Protein AF-A0A413ZXW8-F1 (afdb_monomer_lite)

Secondary structure (DSSP, 8-state):
-EESSGGGGGGGGGS-HHHHHHHHHS-HHHHHHHHHHHSEEEEEEEEEETTEEEEEEEEEEEPTTSS-EEEEEEETTS-EEEEEETTEEEEEE---------GGGS-HHHHHHHHHHH--HHHHHHHHHHHHHHHHHHHHT---TT--HHHHHHHHHHHHHHHHHH--GGG---HHHHHHHHHHHHHHHHHHHHHHTTS--S---SSHHHHHHTTS------------HHHHHHHHHTS-HHHHHHHHHHHTT--HHHHHHHTT--HHHHHHHHHHHHHHHHHHHTT-

Sequence (288 aa):
MKYKNSDDNRYRVQFMRATEELMDQLTVKEFISYLEENAEFEDYTVEYIDKKCVKCRAYDLTEENSKLHKEFLVTEDGRVFYWRSLISRIELVDDEPIPKKPLKDRTNEDLVIEYQTTHNEDLFRALLEKNTGLLHIIVMDYRIPKYEIEDLLSESYIALIKAVDNFDPTRGVTFTTALKVFVRQHLNRLYNEVTCQKRYNGTDPASYEELVEINKDDVRGLDCDRFTQIEVDEYLEGLEAKDRYVVTLLLRGYNLSDCAKALNITNATMTWRIKRIRKNYTAYSMAV

Organism: NCBI:txid39491

Structure (mmCIF, N/CA/C/O backbone):
data_AF-A0A413ZXW8-F1
#
_entry.id   AF-A0A413ZXW8-F1
#
loop_
_atom_site.group_PDB
_atom_site.id
_atom_site.type_symbol
_atom_site.label_atom_id
_atom_site.label_alt_id
_atom_site.label_comp_id
_atom_site.label_asym_id
_atom_site.label_entity_id
_atom_site.label_seq_id
_atom_site.pdbx_PDB_ins_code
_atom_site.Cartn_x
_atom_site.Cartn_y
_atom_site.Cartn_z
_atom_site.occupancy
_atom_site.B_iso_or_equiv
_atom_site.auth_seq_id
_atom_site.auth_comp_id
_atom_site.auth_asym_id
_atom_site.auth_atom_id
_atom_site.pdbx_PDB_model_num
ATOM 1 N N . MET A 1 1 ? -9.741 2.109 19.991 1.00 90.25 1 MET A N 1
ATOM 2 C CA . MET A 1 1 ? -10.517 1.106 20.770 1.00 90.25 1 MET A CA 1
ATOM 3 C C . MET A 1 1 ? -11.819 0.749 20.064 1.00 90.25 1 MET A C 1
ATOM 5 O O . MET A 1 1 ? -12.387 1.566 19.343 1.00 90.25 1 MET A O 1
ATOM 9 N N . LYS A 1 2 ? -12.374 -0.424 20.378 1.00 89.75 2 LYS A N 1
ATOM 10 C CA . LYS A 1 2 ? -13.695 -0.869 19.913 1.00 89.75 2 LYS A CA 1
ATOM 11 C C . LYS A 1 2 ? -14.557 -1.404 21.053 1.00 89.75 2 LYS A C 1
ATOM 13 O O . LYS A 1 2 ? -14.057 -1.729 22.130 1.00 89.75 2 LYS A O 1
ATOM 18 N N . TYR A 1 3 ? -15.854 -1.559 20.796 1.00 92.88 3 TYR A N 1
ATOM 19 C CA . TYR A 1 3 ? -16.698 -2.365 21.673 1.00 92.88 3 TYR A CA 1
ATOM 20 C C . TYR A 1 3 ? -16.313 -3.839 21.556 1.00 92.88 3 TYR A C 1
ATOM 22 O O . TYR A 1 3 ? -16.076 -4.355 20.462 1.00 92.88 3 TYR A O 1
ATOM 30 N N . LYS A 1 4 ? -16.279 -4.533 22.693 1.00 91.25 4 LYS A N 1
ATOM 31 C CA . LYS A 1 4 ? -15.954 -5.963 22.754 1.00 91.25 4 LYS A CA 1
ATOM 32 C C . LYS A 1 4 ? -16.934 -6.831 21.963 1.00 91.25 4 LYS A C 1
ATOM 34 O O . LYS A 1 4 ? -16.527 -7.832 21.382 1.00 91.25 4 LYS A O 1
ATOM 39 N N . ASN A 1 5 ? -18.213 -6.456 21.948 1.00 90.31 5 ASN A N 1
ATOM 40 C CA . ASN A 1 5 ? -19.237 -7.093 21.129 1.00 90.31 5 ASN A CA 1
ATOM 41 C C . ASN A 1 5 ? -19.544 -6.213 19.909 1.00 90.31 5 ASN A C 1
ATOM 43 O O . ASN A 1 5 ? -19.909 -5.049 20.055 1.00 90.31 5 ASN A O 1
ATOM 47 N N . SER A 1 6 ? -19.433 -6.778 18.706 1.00 85.50 6 SER A N 1
ATOM 48 C CA . SER A 1 6 ? -19.663 -6.053 17.453 1.00 85.50 6 SER A CA 1
ATOM 49 C C . SER A 1 6 ? -21.086 -5.510 17.314 1.00 85.50 6 SER A C 1
ATOM 51 O O . SER A 1 6 ? -21.275 -4.467 16.689 1.00 85.50 6 SER A O 1
ATOM 53 N N . ASP A 1 7 ? -22.083 -6.173 17.910 1.00 87.69 7 ASP A N 1
ATOM 54 C CA . ASP A 1 7 ? -23.485 -5.733 17.850 1.00 87.69 7 ASP A CA 1
ATOM 55 C C . ASP A 1 7 ? -23.713 -4.397 18.573 1.00 87.69 7 ASP A C 1
ATOM 57 O O . ASP A 1 7 ? -24.650 -3.656 18.253 1.00 87.69 7 ASP A O 1
ATOM 61 N N . ASP A 1 8 ? -22.835 -4.052 19.517 1.00 91.56 8 ASP A N 1
ATOM 62 C CA . ASP A 1 8 ? -22.910 -2.804 20.269 1.00 91.56 8 ASP A CA 1
ATOM 63 C C . ASP A 1 8 ? -22.437 -1.590 19.453 1.00 91.56 8 ASP A C 1
ATOM 65 O O . ASP A 1 8 ? -22.725 -0.455 19.831 1.00 91.56 8 ASP A O 1
ATOM 69 N N . ASN A 1 9 ? -21.824 -1.787 18.275 1.00 87.94 9 ASN A N 1
ATOM 70 C CA . ASN A 1 9 ? -21.394 -0.693 17.386 1.00 87.94 9 ASN A CA 1
ATOM 71 C C . ASN A 1 9 ? -22.543 0.238 16.979 1.00 87.94 9 ASN A C 1
ATOM 73 O O . ASN A 1 9 ? -22.321 1.416 16.706 1.00 87.94 9 ASN A O 1
ATOM 77 N N . ARG A 1 10 ? -23.791 -0.243 17.021 1.00 88.81 10 ARG A N 1
ATOM 78 C CA . ARG A 1 10 ? -24.988 0.584 16.805 1.00 88.81 10 ARG A CA 1
ATOM 79 C C . ARG A 1 10 ? -25.146 1.730 17.808 1.00 88.81 10 ARG A C 1
ATOM 81 O O . ARG A 1 10 ? -25.907 2.650 17.538 1.00 88.81 10 ARG A O 1
ATOM 88 N N . TYR A 1 11 ? -24.493 1.659 18.967 1.00 90.50 11 TYR A N 1
ATOM 89 C CA . TYR A 1 11 ? -24.544 2.697 19.996 1.00 90.50 11 TYR A CA 1
ATOM 90 C C . TYR A 1 11 ? -23.485 3.779 19.805 1.00 90.50 11 TYR A C 1
ATOM 92 O O . TYR A 1 11 ? -23.559 4.806 20.471 1.00 90.50 11 TYR A O 1
ATOM 100 N N . ARG A 1 12 ? -22.551 3.594 18.866 1.00 88.56 12 ARG A N 1
ATOM 101 C CA . ARG A 1 12 ? -21.489 4.565 18.600 1.00 88.56 12 ARG A CA 1
ATOM 102 C C . ARG A 1 12 ? -22.048 5.920 18.156 1.00 88.56 12 ARG A C 1
ATOM 104 O O . ARG A 1 12 ? -21.664 6.939 18.702 1.00 88.56 12 ARG A O 1
ATOM 111 N N . VAL A 1 13 ? -23.126 5.899 17.367 1.00 86.31 13 VAL A N 1
ATOM 112 C CA . VAL A 1 13 ? -23.889 7.090 16.935 1.00 86.31 13 VAL A CA 1
ATOM 113 C C . VAL A 1 13 ? -24.471 7.941 18.075 1.00 86.31 13 VAL A C 1
ATOM 115 O O . VAL A 1 13 ? -25.037 9.000 17.817 1.00 86.31 13 VAL A O 1
ATOM 118 N N . GLN A 1 14 ? -24.433 7.460 19.322 1.00 89.06 14 GLN A N 1
ATOM 119 C CA . GLN A 1 14 ? -24.864 8.233 20.486 1.00 89.06 14 GLN A CA 1
ATOM 120 C C . GLN A 1 14 ? -23.782 9.191 20.986 1.00 89.06 14 GLN A C 1
ATOM 122 O O . GLN A 1 14 ? -24.100 10.029 21.829 1.00 89.06 14 GLN A O 1
ATOM 127 N N . PHE A 1 15 ? -22.543 9.051 20.520 1.00 92.06 15 PHE A N 1
ATOM 128 C CA . PHE A 1 15 ? -21.425 9.914 20.865 1.00 92.06 15 PHE A CA 1
ATOM 129 C C . PHE A 1 15 ? -21.308 11.076 19.881 1.00 92.06 15 PHE A C 1
ATOM 131 O O . PHE A 1 15 ? -21.634 10.961 18.698 1.00 92.06 15 PHE A O 1
ATOM 138 N N . MET A 1 16 ? -20.823 12.208 20.376 1.00 92.50 16 MET A N 1
ATOM 139 C CA . MET A 1 16 ? -20.353 13.284 19.521 1.00 92.50 16 MET A CA 1
ATOM 140 C C . MET A 1 16 ? -19.073 12.852 18.808 1.00 92.50 16 MET A C 1
ATOM 142 O O . MET A 1 16 ? -18.253 12.106 19.342 1.00 92.50 16 MET A O 1
ATOM 146 N N . ARG A 1 17 ? -18.871 13.396 17.605 1.00 88.38 17 ARG A N 1
ATOM 147 C CA . ARG A 1 17 ? -17.735 13.059 16.740 1.00 88.38 17 ARG A CA 1
ATOM 148 C C . ARG A 1 17 ? -16.374 13.195 17.436 1.00 88.38 17 ARG A C 1
ATOM 150 O O . ARG A 1 17 ? -15.518 12.346 17.240 1.00 88.38 17 ARG A O 1
ATOM 157 N N . ALA A 1 18 ? -16.187 14.221 18.269 1.00 88.50 18 ALA A N 1
ATOM 158 C CA . ALA A 1 18 ? -14.944 14.414 19.022 1.00 88.50 18 ALA A CA 1
ATOM 159 C C . ALA A 1 18 ? -14.646 13.227 19.958 1.00 88.50 18 ALA A C 1
ATOM 161 O O . ALA A 1 18 ? -13.520 12.740 20.023 1.00 88.50 18 ALA A O 1
ATOM 162 N N . THR A 1 19 ? -15.667 12.706 20.641 1.00 91.62 19 THR A N 1
ATOM 163 C CA . THR A 1 19 ? -15.528 11.547 21.528 1.00 91.62 19 THR A CA 1
ATOM 164 C C . THR A 1 19 ? -15.342 10.254 20.738 1.00 91.62 19 THR A C 1
ATOM 166 O O . THR A 1 19 ? -14.539 9.413 21.140 1.00 91.62 19 THR A O 1
ATOM 169 N N . GLU A 1 20 ? -16.008 10.101 19.588 1.00 90.00 20 GLU A N 1
ATOM 170 C CA . GLU A 1 20 ? -15.738 8.980 18.676 1.00 90.00 20 GLU A CA 1
ATOM 171 C C . GLU A 1 20 ? -14.274 8.971 18.209 1.00 90.00 20 GLU A C 1
ATOM 173 O O . GLU A 1 20 ? -13.643 7.915 18.221 1.00 90.00 20 GLU A O 1
ATOM 178 N N . GLU A 1 21 ? -13.722 10.140 17.867 1.00 87.06 21 GLU A N 1
ATOM 179 C CA . GLU A 1 21 ? -12.327 10.301 17.442 1.00 87.06 21 GLU A CA 1
ATOM 180 C C . GLU A 1 21 ? -11.341 9.944 18.567 1.00 87.06 21 GLU A C 1
ATOM 182 O O . GLU A 1 21 ? -10.372 9.226 18.315 1.00 87.06 21 GLU A O 1
ATOM 187 N N . LEU A 1 22 ? -11.613 10.342 19.818 1.00 90.00 22 LEU A N 1
ATOM 188 C CA . LEU A 1 22 ? -10.826 9.902 20.983 1.00 90.00 22 LEU A CA 1
ATOM 189 C C . LEU A 1 22 ? -10.858 8.381 21.141 1.00 90.00 22 LEU A C 1
ATOM 191 O O . LEU A 1 22 ? -9.826 7.752 21.381 1.00 90.00 22 LEU A O 1
ATOM 195 N N . MET A 1 23 ? -12.038 7.780 20.984 1.00 89.31 23 MET A N 1
ATOM 196 C CA . MET A 1 23 ? -12.193 6.334 21.088 1.00 89.31 23 MET A CA 1
ATOM 197 C C . MET A 1 23 ? -11.459 5.586 19.971 1.00 89.31 23 MET A C 1
ATOM 199 O O . MET A 1 23 ? -11.007 4.467 20.208 1.00 89.31 23 MET A O 1
ATOM 203 N N . ASP A 1 24 ? -11.330 6.169 18.779 1.00 86.38 24 ASP A N 1
ATOM 204 C CA . ASP A 1 24 ? -10.587 5.586 17.656 1.00 86.38 24 ASP A CA 1
ATOM 205 C C . ASP A 1 24 ? -9.070 5.731 17.803 1.00 86.38 24 ASP A C 1
ATOM 207 O O . ASP A 1 24 ? -8.336 4.795 17.481 1.00 86.38 24 ASP A O 1
ATOM 211 N N . GLN A 1 25 ? -8.598 6.873 18.304 1.00 84.12 25 GLN A N 1
ATOM 212 C CA . GLN A 1 25 ? -7.170 7.196 18.372 1.00 84.12 25 GLN A CA 1
ATOM 213 C C . GLN A 1 25 ? -6.461 6.596 19.586 1.00 84.12 25 GLN A C 1
ATOM 215 O O . GLN A 1 25 ? -5.295 6.221 19.480 1.00 84.12 25 GLN A O 1
ATOM 220 N N . LEU A 1 26 ? -7.142 6.520 20.731 1.00 88.69 26 LEU A N 1
ATOM 221 C CA . LEU A 1 26 ? -6.529 6.108 21.989 1.00 88.69 26 LEU A CA 1
ATOM 222 C C . LEU A 1 26 ? -6.645 4.597 22.209 1.00 88.69 26 LEU A C 1
ATOM 224 O O . LEU A 1 26 ? -7.604 3.946 21.777 1.00 88.69 26 LEU A O 1
ATOM 228 N N . THR A 1 27 ? -5.668 4.047 22.924 1.00 91.38 27 THR A N 1
ATOM 229 C CA . THR A 1 27 ? -5.776 2.746 23.598 1.00 91.38 27 THR A CA 1
ATOM 230 C C . THR A 1 27 ? -6.643 2.856 24.855 1.00 91.38 27 THR A C 1
ATOM 232 O O . THR A 1 27 ? -6.859 3.949 25.379 1.00 91.38 27 THR A O 1
ATOM 235 N N . VAL A 1 28 ? -7.103 1.728 25.401 1.00 94.12 28 VAL A N 1
ATOM 236 C CA . VAL A 1 28 ? -7.853 1.668 26.671 1.00 94.12 28 VAL A CA 1
ATOM 237 C C . VAL A 1 28 ? -7.075 2.350 27.786 1.00 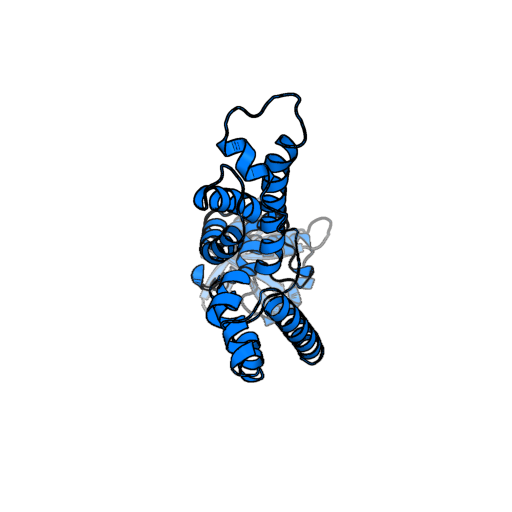94.12 28 VAL A C 1
ATOM 239 O O . VAL A 1 28 ? -7.639 3.130 28.549 1.00 94.12 28 VAL A O 1
ATOM 242 N N . LYS A 1 29 ? -5.765 2.111 27.855 1.00 93.19 29 LYS A N 1
ATOM 243 C CA . LYS A 1 29 ? -4.908 2.711 28.878 1.00 93.19 29 LYS A CA 1
ATOM 244 C C . LYS A 1 29 ? -4.822 4.232 28.740 1.00 93.19 29 LYS A C 1
ATOM 246 O O . LYS A 1 29 ? -4.945 4.933 29.738 1.00 93.19 29 LYS A O 1
ATOM 251 N N . GLU A 1 30 ? -4.610 4.733 27.527 1.00 92.56 30 GLU A N 1
ATOM 252 C CA . GLU A 1 30 ? -4.546 6.178 27.271 1.00 92.56 30 GLU A CA 1
ATOM 253 C C . GLU A 1 30 ? -5.901 6.846 27.504 1.00 92.56 30 GLU A C 1
ATOM 255 O O . GLU A 1 30 ? -5.959 7.943 28.049 1.00 92.56 30 GLU A O 1
ATOM 260 N N . PHE A 1 31 ? -6.996 6.165 27.165 1.00 96.31 31 PHE A N 1
ATOM 261 C CA . PHE A 1 31 ? -8.341 6.663 27.419 1.00 96.31 31 PHE A CA 1
ATOM 262 C C . PHE A 1 31 ? -8.665 6.738 28.914 1.00 96.31 31 PHE A C 1
ATOM 264 O O . PHE A 1 31 ? -9.298 7.697 29.343 1.00 96.31 31 PHE A O 1
ATOM 271 N N . ILE A 1 32 ? -8.185 5.793 29.733 1.00 96.88 32 ILE A N 1
ATOM 272 C CA . ILE A 1 32 ? -8.280 5.901 31.199 1.00 96.88 32 ILE A CA 1
ATOM 273 C C . ILE A 1 32 ? -7.570 7.166 31.687 1.00 96.88 32 ILE A C 1
ATOM 275 O O . ILE A 1 32 ? -8.159 7.926 32.451 1.00 96.88 32 ILE A O 1
ATOM 279 N N . SER A 1 33 ? -6.339 7.418 31.229 1.00 96.44 33 SER A N 1
ATOM 280 C CA . SER A 1 33 ? -5.608 8.640 31.594 1.00 96.44 33 SER A CA 1
ATOM 281 C C . SER A 1 33 ? -6.335 9.903 31.128 1.00 96.44 33 SER A C 1
ATOM 283 O O . SER A 1 33 ? -6.425 10.868 31.879 1.00 96.44 33 SER A O 1
ATOM 285 N N . TYR A 1 34 ? -6.928 9.877 29.932 1.00 96.38 34 TYR A N 1
ATOM 286 C CA . TYR A 1 34 ? -7.748 10.977 29.436 1.00 96.38 34 TYR A CA 1
ATOM 287 C C . TYR A 1 34 ? -8.958 11.250 30.341 1.00 96.38 34 TYR A C 1
ATOM 289 O O . TYR A 1 34 ? -9.206 12.407 30.676 1.00 96.38 34 TYR A O 1
ATOM 297 N N . LEU A 1 35 ? -9.689 10.212 30.766 1.00 96.75 35 LEU A N 1
ATOM 298 C CA . LEU A 1 35 ? -10.822 10.350 31.690 1.00 96.75 35 LEU A CA 1
ATOM 299 C C . LEU A 1 35 ? -10.380 10.909 33.049 1.00 96.75 35 LEU A C 1
ATOM 301 O O . LEU A 1 35 ? -11.042 11.788 33.585 1.00 96.75 35 LEU A O 1
ATOM 305 N N . GLU A 1 36 ? -9.250 10.448 33.587 1.00 95.44 36 GLU A N 1
ATOM 306 C CA . GLU A 1 36 ? -8.708 10.941 34.861 1.00 95.44 36 GLU A CA 1
ATOM 307 C C . GLU A 1 36 ? -8.354 12.438 34.828 1.00 95.44 36 GLU A C 1
ATOM 309 O O . GLU A 1 36 ? -8.437 13.105 35.859 1.00 95.44 36 GLU A O 1
ATOM 314 N N . GLU A 1 37 ? -7.977 12.965 33.662 1.00 95.94 37 GLU A N 1
ATOM 315 C CA . GLU A 1 37 ? -7.611 14.373 33.477 1.00 95.94 37 GLU A CA 1
ATOM 316 C C . GLU A 1 37 ? -8.784 15.267 33.044 1.00 95.94 37 GLU A C 1
ATOM 318 O O . GLU A 1 37 ? -8.800 16.451 33.384 1.00 95.94 37 GLU A O 1
ATOM 323 N N . ASN A 1 38 ? -9.745 14.730 32.281 1.00 94.94 38 ASN A N 1
ATOM 324 C CA . ASN A 1 38 ? -10.737 15.531 31.549 1.00 94.94 38 ASN A CA 1
ATOM 325 C C . ASN A 1 38 ? -12.201 15.230 31.910 1.00 94.94 38 ASN A C 1
ATOM 327 O O . ASN A 1 38 ? -13.076 16.003 31.519 1.00 94.94 38 ASN A O 1
ATOM 331 N N . ALA A 1 39 ? -12.492 14.138 32.622 1.00 95.75 39 ALA A N 1
ATOM 332 C CA . ALA A 1 39 ? -13.846 13.789 33.055 1.00 95.75 39 ALA A CA 1
ATOM 333 C C . ALA A 1 39 ? -14.052 14.085 34.550 1.00 95.75 39 ALA A C 1
ATOM 335 O O . ALA A 1 39 ? -13.109 14.077 35.345 1.00 95.75 39 ALA A O 1
ATOM 336 N N . GLU A 1 40 ? -15.299 14.335 34.946 1.00 96.31 40 GLU A N 1
ATOM 337 C CA . GLU A 1 40 ? -15.652 14.517 36.352 1.00 96.31 40 GLU A CA 1
ATOM 338 C C . GLU A 1 40 ? -15.673 13.154 37.052 1.00 96.31 40 GLU A C 1
ATOM 340 O O . GLU A 1 40 ? -16.329 12.220 36.600 1.00 96.31 40 GLU A O 1
ATOM 345 N N . PHE A 1 41 ? -14.930 13.014 38.149 1.00 96.38 41 PHE A N 1
ATOM 346 C CA . PHE A 1 41 ? -15.002 11.818 38.984 1.00 96.38 41 PHE A CA 1
ATOM 347 C C . PHE A 1 41 ? -16.264 11.874 39.851 1.00 96.38 41 PHE A C 1
ATOM 349 O O . PHE A 1 41 ? -16.393 12.785 40.670 1.00 96.38 41 PHE A O 1
ATOM 356 N N . GLU A 1 42 ? -17.154 10.892 39.710 1.00 93.31 42 GLU A N 1
ATOM 357 C CA . GLU A 1 42 ? -18.407 10.851 40.469 1.00 93.31 42 GLU A CA 1
ATOM 358 C C . GLU A 1 42 ? -18.249 10.097 41.797 1.00 93.31 42 GLU A C 1
ATOM 360 O O . GLU A 1 42 ? -18.315 10.699 42.870 1.00 93.31 42 GLU A O 1
ATOM 365 N N . ASP A 1 43 ? -18.038 8.776 41.749 1.00 92.38 43 ASP A N 1
ATOM 366 C CA . ASP A 1 43 ? -17.917 7.939 42.949 1.00 92.38 43 ASP A CA 1
ATOM 367 C C . ASP A 1 43 ? -17.208 6.597 42.666 1.00 92.38 43 ASP A C 1
ATOM 369 O O . ASP A 1 43 ? -16.924 6.210 41.525 1.00 92.38 43 ASP A O 1
ATOM 373 N N . TYR A 1 44 ? -16.933 5.853 43.735 1.00 94.44 44 TYR A N 1
ATOM 374 C CA . TYR A 1 44 ? -16.558 4.447 43.694 1.00 94.44 44 TYR A CA 1
ATOM 375 C C . TYR A 1 44 ? -17.808 3.562 43.741 1.00 94.44 44 TYR A C 1
ATOM 377 O O . TYR A 1 44 ? -18.550 3.559 44.722 1.00 94.44 44 TYR A O 1
ATOM 385 N N . THR A 1 45 ? -17.991 2.720 42.726 1.00 92.19 45 THR A N 1
ATOM 386 C CA . THR A 1 45 ? -19.075 1.729 42.669 1.00 92.19 45 THR A CA 1
ATOM 387 C C . THR A 1 45 ? -18.534 0.297 42.706 1.00 92.19 45 THR A C 1
ATOM 389 O O . THR A 1 45 ? -17.350 0.039 42.465 1.00 92.19 45 THR A O 1
ATOM 392 N N . VAL A 1 46 ? -19.395 -0.665 43.038 1.00 92.31 46 VAL A N 1
ATOM 393 C CA . VAL A 1 46 ? -19.083 -2.097 42.988 1.00 92.31 46 VAL A CA 1
ATOM 394 C C . VAL A 1 46 ? -20.008 -2.764 41.990 1.00 92.31 46 VAL A C 1
ATOM 396 O O . VAL A 1 46 ? -21.210 -2.867 42.212 1.00 92.31 46 VAL A O 1
ATOM 399 N N . GLU A 1 47 ? -19.420 -3.295 40.926 1.00 91.12 47 GLU A N 1
ATOM 400 C CA . GLU A 1 47 ? -20.154 -3.908 39.832 1.00 91.12 47 GLU A CA 1
ATOM 401 C C . GLU A 1 47 ? -19.917 -5.404 39.729 1.00 91.12 47 GLU A C 1
ATOM 403 O O . GLU A 1 47 ? -18.829 -5.916 39.986 1.00 91.12 47 GLU A O 1
ATOM 408 N N . TYR A 1 48 ? -20.951 -6.126 39.301 1.00 90.88 48 TYR A N 1
ATOM 409 C CA . TYR A 1 48 ? -20.835 -7.548 39.011 1.00 90.88 48 TYR A CA 1
ATOM 410 C C . TYR A 1 48 ? -20.370 -7.752 37.561 1.00 90.88 48 TYR A C 1
ATOM 412 O O . TYR A 1 48 ? -21.142 -7.556 36.617 1.00 90.88 48 TYR A O 1
ATOM 420 N N . ILE A 1 49 ? -19.099 -8.110 37.374 1.00 89.75 49 ILE A N 1
ATOM 421 C CA . ILE A 1 49 ? -18.433 -8.289 36.074 1.00 89.75 49 ILE A CA 1
ATOM 422 C C . ILE A 1 49 ? -17.790 -9.679 36.058 1.00 89.75 49 ILE A C 1
ATOM 424 O O . ILE A 1 49 ? -17.147 -10.084 37.023 1.00 89.75 49 ILE A O 1
ATOM 428 N N . ASP A 1 50 ? -18.008 -10.452 34.990 1.00 89.69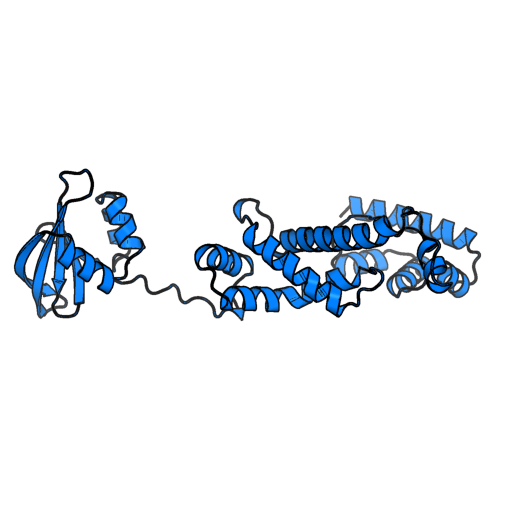 50 ASP A N 1
ATOM 429 C CA . ASP A 1 50 ? -17.464 -11.813 34.829 1.00 89.69 50 ASP A CA 1
ATOM 430 C C . ASP A 1 50 ? -17.694 -12.731 36.047 1.00 89.69 50 ASP A C 1
ATOM 432 O O . ASP A 1 50 ? -16.838 -13.522 36.448 1.00 89.69 50 ASP A O 1
ATOM 436 N N . LYS A 1 51 ? -18.895 -12.629 36.633 1.00 89.75 51 LYS A N 1
ATOM 437 C CA . LYS A 1 51 ? -19.336 -13.368 37.830 1.00 89.75 51 LYS A CA 1
ATOM 438 C C . LYS A 1 51 ? -18.576 -13.022 39.121 1.00 89.75 51 LYS A C 1
ATOM 440 O O . LYS A 1 51 ? -18.587 -13.808 40.072 1.00 89.75 51 LYS A O 1
ATOM 445 N N . LYS A 1 52 ? -17.934 -11.856 39.182 1.00 92.00 52 LYS A N 1
ATOM 446 C CA . LYS A 1 52 ? -17.212 -11.350 40.356 1.00 92.00 52 LYS A CA 1
ATOM 447 C C . LYS A 1 52 ? -17.638 -9.922 40.678 1.00 92.00 52 LYS A C 1
ATOM 449 O O . LYS A 1 52 ? -17.986 -9.162 39.782 1.00 92.00 52 LYS A O 1
ATOM 454 N N . CYS A 1 53 ? -17.586 -9.558 41.956 1.00 93.31 53 CYS A N 1
ATOM 455 C CA . CYS A 1 53 ? -17.722 -8.164 42.371 1.00 93.31 53 CYS A CA 1
ATOM 456 C C . CYS A 1 53 ? -16.395 -7.442 42.119 1.00 93.31 53 CYS A C 1
ATOM 458 O O . CYS A 1 53 ? -15.366 -7.849 42.659 1.00 93.31 53 CYS A O 1
ATOM 460 N N . VAL A 1 54 ? -16.427 -6.391 41.307 1.00 94.25 54 VAL A N 1
ATOM 461 C CA . VAL A 1 54 ? -15.273 -5.594 40.891 1.00 94.25 54 VAL A CA 1
ATOM 462 C C . VAL A 1 54 ? -15.517 -4.147 41.299 1.00 94.25 54 VAL A C 1
ATOM 464 O O . VAL A 1 54 ? -16.581 -3.589 41.031 1.00 94.25 54 VAL A O 1
ATOM 467 N N . LYS A 1 55 ? -14.537 -3.538 41.965 1.00 95.00 55 LYS A N 1
ATOM 468 C CA . LYS A 1 55 ? -14.578 -2.111 42.287 1.00 95.00 55 LYS A CA 1
ATOM 469 C C . LYS A 1 55 ? -14.280 -1.299 41.036 1.00 95.00 55 LYS A C 1
ATOM 471 O O . LYS A 1 55 ? -13.341 -1.611 40.301 1.00 95.00 55 LYS A O 1
ATOM 476 N N . CYS A 1 56 ? -15.083 -0.270 40.816 1.00 95.62 56 CYS A N 1
ATOM 477 C CA . CYS A 1 56 ? -14.979 0.612 39.669 1.00 95.62 56 CYS A CA 1
ATOM 478 C C . CYS A 1 56 ? -14.974 2.068 40.129 1.00 95.62 56 CYS A C 1
ATOM 480 O O . CYS A 1 56 ? -15.611 2.422 41.120 1.00 95.62 56 CYS A O 1
ATOM 482 N N . ARG A 1 57 ? -14.274 2.905 39.375 1.00 97.06 57 ARG A N 1
ATOM 483 C CA . ARG A 1 57 ? -14.347 4.364 39.448 1.00 97.06 57 ARG A CA 1
ATOM 484 C C . ARG A 1 57 ? -15.298 4.837 38.355 1.00 97.06 57 ARG A C 1
ATOM 486 O O . ARG A 1 57 ? -15.098 4.439 37.205 1.00 97.06 57 ARG A O 1
ATOM 493 N N . ALA A 1 58 ? -16.318 5.608 38.714 1.00 96.81 58 ALA A N 1
ATOM 494 C CA . ALA A 1 58 ? -17.251 6.201 37.764 1.00 96.81 58 ALA A CA 1
ATOM 495 C C . ALA A 1 58 ? -16.776 7.604 37.365 1.00 96.81 58 ALA A C 1
ATOM 497 O O . ALA A 1 58 ? -16.413 8.411 38.223 1.00 96.81 58 ALA A O 1
ATOM 498 N N . TYR A 1 59 ? -16.758 7.861 36.061 1.00 97.44 59 TYR A N 1
ATOM 499 C CA . TYR A 1 59 ? -16.378 9.134 35.463 1.00 97.44 59 TYR A CA 1
ATOM 500 C C . TYR A 1 59 ? -17.498 9.621 34.553 1.00 97.44 59 TYR A C 1
ATOM 502 O O . TYR A 1 59 ? -17.934 8.866 33.682 1.00 97.44 59 TYR A O 1
ATOM 510 N N . ASP A 1 60 ? -17.905 10.877 34.698 1.00 96.31 60 ASP A N 1
ATOM 511 C CA . ASP A 1 60 ? -18.813 11.543 33.772 1.00 96.31 60 ASP A CA 1
ATOM 512 C C . ASP A 1 60 ? -18.039 12.447 32.805 1.00 96.31 60 ASP A C 1
ATOM 514 O O . ASP A 1 60 ? -17.420 13.447 33.183 1.00 96.31 60 ASP A O 1
ATOM 518 N N . LEU A 1 61 ? -18.057 12.077 31.526 1.00 96.38 61 LEU A N 1
ATOM 519 C CA . LEU A 1 61 ? -17.438 12.839 30.453 1.00 96.38 61 LEU A CA 1
ATOM 520 C C . LEU A 1 61 ? -18.481 13.730 29.771 1.00 96.38 61 LEU A C 1
ATOM 522 O O . LEU A 1 61 ? -19.376 13.245 29.074 1.00 96.38 61 LEU A O 1
ATOM 526 N N . THR A 1 62 ? -18.313 15.045 29.899 1.00 95.38 62 THR A N 1
ATOM 527 C CA . THR A 1 62 ? -19.091 16.018 29.119 1.00 95.38 62 THR A CA 1
ATOM 528 C C . THR A 1 62 ? -18.570 16.070 27.683 1.00 95.38 62 THR A C 1
ATOM 530 O O . THR A 1 62 ? -17.379 16.278 27.453 1.00 95.38 62 THR A O 1
ATOM 533 N N . GLU A 1 63 ? -19.451 15.907 26.698 1.00 91.75 63 GLU A N 1
ATOM 534 C CA . GLU A 1 63 ? -19.057 15.950 25.288 1.00 91.75 63 GLU A CA 1
ATOM 535 C C . GLU A 1 63 ? -18.814 17.385 24.799 1.00 91.75 63 GLU A C 1
ATOM 537 O O . GLU A 1 63 ? -19.557 18.316 25.126 1.00 91.75 63 GLU A O 1
ATOM 542 N N . GLU A 1 64 ? -17.780 17.562 23.973 1.00 87.81 64 GLU A N 1
ATOM 543 C CA . GLU A 1 64 ? -17.357 18.878 23.496 1.00 87.81 64 GLU A CA 1
ATOM 544 C C . GLU A 1 64 ? -18.501 19.618 22.784 1.00 87.81 64 GLU A C 1
ATOM 546 O O . GLU A 1 64 ? -19.203 19.063 21.935 1.00 87.81 64 GLU A O 1
ATOM 551 N N . ASN A 1 65 ? -18.684 20.899 23.124 1.00 85.44 65 ASN A N 1
ATOM 552 C CA . ASN A 1 65 ? -19.743 21.757 22.581 1.00 85.44 65 ASN A CA 1
ATOM 553 C C . ASN A 1 65 ? -21.171 21.197 22.778 1.00 85.44 65 ASN A C 1
ATOM 555 O O . ASN A 1 65 ? -22.088 21.548 22.031 1.00 85.44 65 ASN A O 1
ATOM 559 N N . SER A 1 66 ? -21.379 20.346 23.789 1.00 86.50 66 SER A N 1
ATOM 560 C CA . SER A 1 66 ? -22.646 19.671 24.063 1.00 86.50 66 SER A CA 1
ATOM 561 C C . SER A 1 66 ? -23.053 19.759 25.536 1.00 86.50 66 SER A C 1
ATOM 563 O O . SER A 1 66 ? -22.265 20.101 26.410 1.00 86.50 66 SER A O 1
ATOM 565 N N . LYS A 1 67 ? -24.322 19.438 25.810 1.00 88.19 67 LYS A N 1
ATOM 566 C CA . LYS A 1 67 ? -24.837 19.148 27.164 1.00 88.19 67 LYS A CA 1
ATOM 567 C C . LYS A 1 67 ? -25.016 17.644 27.383 1.00 88.19 67 LYS A C 1
ATOM 569 O O . LYS A 1 67 ? -25.822 17.230 28.212 1.00 88.19 67 LYS A O 1
ATOM 574 N N . LEU A 1 68 ? -24.397 16.835 26.528 1.00 91.31 68 LEU A N 1
ATOM 575 C CA . LEU A 1 68 ? -24.436 15.387 26.627 1.00 91.31 68 LEU A CA 1
ATOM 576 C C . LEU A 1 68 ? -23.319 14.928 27.553 1.00 91.31 68 LEU A C 1
ATOM 578 O O . LEU A 1 68 ? -22.196 15.417 27.478 1.00 91.31 68 LEU A O 1
ATOM 582 N N . HIS A 1 69 ? -23.681 13.972 28.391 1.00 93.00 69 HIS A N 1
ATOM 583 C CA . HIS A 1 69 ? -22.860 13.389 29.436 1.00 93.00 69 HIS A CA 1
ATOM 584 C C . HIS A 1 69 ? -22.737 11.894 29.154 1.00 93.00 69 HIS A C 1
ATOM 586 O O . HIS A 1 69 ? -23.710 11.257 28.716 1.00 93.00 69 HIS A O 1
ATOM 592 N N . LYS A 1 70 ? -21.533 11.353 29.317 1.00 95.06 70 LYS A N 1
ATOM 593 C CA . LYS A 1 70 ? -21.198 9.958 29.034 1.00 95.06 70 LYS A CA 1
ATOM 594 C C . LYS A 1 70 ? -20.496 9.380 30.242 1.00 95.06 70 LYS A C 1
ATOM 596 O O . LYS A 1 70 ? -19.344 9.694 30.515 1.00 95.06 70 LYS A O 1
ATOM 601 N N . GLU A 1 71 ? -21.194 8.478 30.907 1.00 95.75 71 GLU A N 1
ATOM 602 C CA . GLU A 1 71 ? -20.666 7.806 32.077 1.00 95.75 71 GLU A CA 1
ATOM 603 C C . GLU A 1 71 ? -19.798 6.607 31.664 1.00 95.75 71 GLU A C 1
ATOM 605 O O . GLU A 1 71 ? -20.205 5.736 30.880 1.00 95.75 71 GLU A O 1
ATOM 610 N N . PHE A 1 72 ? -18.586 6.563 32.209 1.00 96.88 72 PHE A N 1
ATOM 611 C CA . PHE A 1 72 ? -17.617 5.495 32.023 1.00 96.88 72 PHE A CA 1
ATOM 612 C C . PHE A 1 72 ? -17.200 4.906 33.365 1.00 96.88 72 PHE A C 1
ATOM 614 O O . PHE A 1 72 ? -16.927 5.617 34.327 1.00 96.88 72 PHE A O 1
ATOM 621 N N . LEU A 1 73 ? -17.081 3.583 33.409 1.00 96.88 73 LEU A N 1
ATOM 622 C CA . LEU A 1 73 ? -16.528 2.864 34.546 1.00 96.88 73 LEU A CA 1
ATOM 623 C C . LEU A 1 73 ? -15.126 2.379 34.229 1.00 96.88 73 LEU A C 1
ATOM 625 O O . LEU A 1 73 ? -14.918 1.709 33.216 1.00 96.88 73 LEU A O 1
ATOM 629 N N . VAL A 1 74 ? -14.200 2.619 35.150 1.00 97.38 74 VAL A N 1
ATOM 630 C CA . VAL A 1 74 ? -12.842 2.076 35.098 1.00 97.38 74 VAL A CA 1
ATOM 631 C C . VAL A 1 74 ? -12.645 1.103 36.250 1.00 97.38 74 VAL A C 1
ATOM 633 O O . VAL A 1 74 ? -12.757 1.482 37.418 1.00 97.38 74 VAL A O 1
ATOM 636 N N . THR A 1 75 ? -12.346 -0.153 35.939 1.00 96.50 75 THR A N 1
ATOM 637 C CA . THR A 1 75 ? -12.087 -1.192 36.943 1.00 96.50 75 THR A CA 1
ATOM 638 C C . THR A 1 75 ? -10.660 -1.110 37.494 1.00 96.50 75 THR A C 1
ATOM 640 O O . THR A 1 75 ? -9.759 -0.565 36.855 1.00 96.50 75 THR A O 1
ATOM 643 N N . GLU A 1 76 ? -10.419 -1.693 38.673 1.00 91.56 76 GLU A N 1
ATOM 644 C CA . GLU A 1 76 ? -9.066 -1.779 39.262 1.00 91.56 76 GLU A CA 1
ATOM 645 C C . GLU A 1 76 ? -8.061 -2.556 38.386 1.00 91.56 76 GLU A C 1
ATOM 647 O O . GLU A 1 76 ? -6.863 -2.292 38.449 1.00 91.56 76 GLU A O 1
ATOM 652 N N . ASP A 1 77 ? -8.531 -3.491 37.551 1.00 91.31 77 ASP A N 1
ATOM 653 C CA . ASP A 1 77 ? -7.709 -4.244 36.592 1.00 91.31 77 ASP A CA 1
ATOM 654 C C . ASP A 1 77 ? -7.515 -3.529 35.239 1.00 91.31 77 ASP A C 1
ATOM 656 O O . ASP A 1 77 ? -6.907 -4.098 34.334 1.00 91.31 77 ASP A O 1
ATOM 660 N N . GLY A 1 78 ? -7.978 -2.279 35.098 1.00 92.69 78 GLY A N 1
ATOM 661 C CA . GLY A 1 78 ? -7.695 -1.430 33.936 1.00 92.69 78 GLY A CA 1
ATOM 662 C C . GLY A 1 78 ? -8.605 -1.655 32.726 1.00 92.69 78 GLY A C 1
ATOM 663 O O . GLY A 1 78 ? -8.203 -1.368 31.600 1.00 92.69 78 GLY A O 1
ATOM 664 N N . ARG A 1 79 ? -9.822 -2.167 32.930 1.00 96.00 79 ARG A N 1
ATOM 665 C CA . ARG A 1 79 ? -10.853 -2.276 31.886 1.00 96.00 79 ARG A CA 1
ATOM 666 C C . ARG A 1 79 ? -11.768 -1.062 31.933 1.00 96.00 79 ARG A C 1
ATOM 668 O O . ARG A 1 79 ? -12.020 -0.509 33.004 1.00 96.00 79 ARG A O 1
ATOM 675 N N . VAL A 1 80 ? -12.302 -0.686 30.774 1.00 96.94 80 VAL A N 1
ATOM 676 C CA . VAL A 1 80 ? -13.219 0.450 30.636 1.00 96.94 80 VAL A CA 1
ATOM 677 C C . VAL A 1 80 ? -14.570 -0.031 30.137 1.00 96.94 80 VAL A C 1
ATOM 679 O O . VAL A 1 80 ? -14.657 -0.833 29.206 1.00 96.94 80 VAL A O 1
ATOM 682 N N . PHE A 1 81 ? -15.637 0.483 30.737 1.00 96.81 81 PHE A N 1
ATOM 683 C CA . PHE A 1 81 ? -17.003 0.214 30.314 1.00 96.81 81 PHE A CA 1
ATOM 684 C C . PHE A 1 81 ? -17.756 1.517 30.093 1.00 96.81 81 PHE A C 1
ATOM 686 O O . PHE A 1 81 ? -17.729 2.398 30.942 1.00 96.81 81 PHE A O 1
ATOM 693 N N . TYR A 1 82 ? -18.483 1.609 28.986 1.00 96.06 82 TYR A N 1
ATOM 694 C CA . TYR A 1 82 ? -19.461 2.665 28.760 1.00 96.06 82 TYR A CA 1
ATOM 695 C C . TYR A 1 82 ? -20.796 2.287 29.415 1.00 96.06 82 TYR A C 1
ATOM 697 O O . TYR A 1 82 ? -21.365 1.228 29.108 1.00 96.06 82 TYR A O 1
ATOM 705 N N . TRP A 1 83 ? -21.306 3.138 30.306 1.00 93.56 83 TRP A N 1
ATOM 706 C CA . TRP A 1 83 ? -22.600 2.942 30.950 1.00 93.56 83 TRP A CA 1
ATOM 707 C C . TRP A 1 83 ? -23.727 3.411 30.025 1.00 93.56 83 TRP A C 1
ATOM 709 O O . TRP A 1 83 ? -24.000 4.597 29.860 1.00 93.56 83 TRP A O 1
ATOM 719 N N . ARG A 1 84 ? -24.407 2.455 29.383 1.00 92.06 84 ARG A N 1
ATOM 720 C CA . ARG A 1 84 ? -25.434 2.754 28.372 1.00 92.06 84 ARG A CA 1
ATOM 721 C C . ARG A 1 84 ? -26.826 2.923 28.980 1.00 92.06 84 ARG A C 1
ATOM 723 O O . ARG A 1 84 ? -27.652 3.662 28.454 1.00 92.06 84 ARG A O 1
ATOM 730 N N . SER A 1 85 ? -27.150 2.156 30.020 1.00 87.56 85 SER A N 1
ATOM 731 C CA . SER A 1 85 ? -28.441 2.219 30.728 1.00 87.56 85 SER A CA 1
ATOM 732 C C . SER A 1 85 ? -28.342 1.529 32.087 1.00 87.56 85 SER A C 1
ATOM 734 O O . SER A 1 85 ? -27.404 0.772 32.298 1.00 87.56 85 SER A O 1
ATOM 736 N N . LEU A 1 86 ? -29.368 1.664 32.934 1.00 83.75 86 LEU A N 1
ATOM 737 C CA . LEU A 1 86 ? -29.449 1.087 34.291 1.00 83.75 86 LEU A CA 1
ATOM 738 C C . LEU A 1 86 ? -28.975 -0.371 34.442 1.00 83.75 86 LEU A C 1
ATOM 740 O O . LEU A 1 86 ? -28.515 -0.752 35.509 1.00 83.75 86 LEU A O 1
ATOM 744 N N . ILE A 1 87 ? -29.127 -1.196 33.403 1.00 84.12 87 ILE A N 1
ATOM 745 C CA . ILE A 1 87 ? -28.775 -2.625 33.431 1.00 84.12 87 ILE A CA 1
ATOM 746 C C . ILE A 1 87 ? -27.762 -3.023 32.351 1.00 84.12 87 ILE A C 1
ATOM 748 O O . ILE A 1 87 ? -27.500 -4.210 32.166 1.00 84.12 87 ILE A O 1
ATOM 752 N N . SER A 1 88 ? -27.244 -2.064 31.579 1.00 89.19 88 SER A N 1
ATOM 753 C CA . SER A 1 88 ? -26.388 -2.351 30.427 1.00 89.19 88 SER A CA 1
ATOM 754 C C . SER A 1 88 ? -25.155 -1.474 30.435 1.00 89.19 88 SER A C 1
ATOM 756 O O . SER A 1 88 ? -25.242 -0.253 30.315 1.00 89.19 88 SER A O 1
ATOM 758 N N . ARG A 1 89 ? -24.016 -2.153 30.429 1.00 93.00 89 ARG A N 1
ATOM 759 C CA . ARG A 1 89 ? -22.682 -1.602 30.226 1.00 93.00 89 ARG A CA 1
ATOM 760 C C . ARG A 1 89 ? -22.030 -2.299 29.043 1.00 93.00 89 ARG A C 1
ATOM 762 O O . ARG A 1 89 ? -22.286 -3.483 28.822 1.00 93.00 89 ARG A O 1
ATOM 769 N N . ILE A 1 90 ? -21.222 -1.568 28.293 1.00 95.06 90 ILE A N 1
ATOM 770 C CA . ILE A 1 90 ? -20.536 -2.076 27.104 1.00 95.06 90 ILE A CA 1
ATOM 771 C C . ILE A 1 90 ? -19.041 -1.966 27.359 1.00 95.06 90 ILE A C 1
ATOM 773 O O . ILE A 1 90 ? -18.545 -0.888 27.665 1.00 95.06 90 ILE A O 1
ATOM 777 N N . GLU A 1 91 ? -18.330 -3.082 27.261 1.00 96.00 91 GLU A N 1
ATOM 778 C CA . GLU A 1 91 ? -16.884 -3.106 27.466 1.00 96.00 91 GLU A CA 1
ATOM 779 C C . GLU A 1 91 ? -16.155 -2.526 26.252 1.00 96.00 91 GLU A C 1
ATOM 781 O O . GLU A 1 91 ? -16.404 -2.942 25.114 1.00 96.00 91 GLU A O 1
ATOM 786 N N . LEU A 1 92 ? -15.239 -1.598 26.514 1.00 94.31 92 LEU A N 1
ATOM 787 C CA . LEU A 1 92 ? -14.264 -1.113 25.550 1.00 94.31 92 LEU A CA 1
ATOM 788 C C . LEU A 1 92 ? -13.000 -1.953 25.654 1.00 94.31 92 LEU A C 1
ATOM 790 O O . LEU A 1 92 ? -12.456 -2.165 26.737 1.00 94.31 92 LEU A O 1
ATOM 794 N N . VAL A 1 93 ? -12.540 -2.428 24.507 1.00 93.38 93 VAL A N 1
ATOM 795 C CA . VAL A 1 93 ? -11.278 -3.146 24.367 1.00 93.38 93 VAL A CA 1
ATOM 796 C C . VAL A 1 93 ? -10.409 -2.410 23.366 1.00 93.38 93 VAL A C 1
ATOM 798 O O . VAL A 1 93 ? -10.908 -1.702 22.482 1.00 93.38 93 VAL A O 1
ATOM 801 N N . ASP A 1 94 ? -9.099 -2.587 23.484 1.00 89.44 94 ASP A N 1
ATOM 802 C CA . ASP A 1 94 ? -8.208 -2.163 22.419 1.00 89.44 94 ASP A CA 1
ATOM 803 C C . ASP A 1 94 ? -8.661 -2.817 21.118 1.00 89.44 94 ASP A C 1
ATOM 805 O O . ASP A 1 94 ? -9.130 -3.964 21.089 1.00 89.44 94 ASP A O 1
ATOM 809 N N . ASP A 1 95 ? -8.547 -2.072 20.023 1.00 75.31 95 ASP A N 1
ATOM 810 C CA . ASP A 1 95 ? -8.570 -2.750 18.745 1.00 75.31 95 ASP A CA 1
ATOM 811 C C . ASP A 1 95 ? -7.345 -3.650 18.743 1.00 75.31 95 ASP A C 1
ATOM 813 O O . ASP A 1 95 ? -6.225 -3.163 18.604 1.00 75.31 95 ASP A O 1
ATOM 817 N N . GLU A 1 96 ? -7.545 -4.960 18.952 1.00 60.34 96 GLU A N 1
ATOM 818 C CA . GLU A 1 96 ? -6.524 -5.931 18.584 1.00 60.34 96 GLU A CA 1
ATOM 819 C C . GLU A 1 96 ? -6.098 -5.540 17.171 1.00 60.34 96 GLU A C 1
ATOM 821 O O . GLU A 1 96 ? -6.967 -5.514 16.283 1.00 60.34 96 GLU A O 1
ATOM 826 N N . PRO A 1 97 ? -4.827 -5.145 16.959 1.00 52.84 97 PRO A N 1
ATOM 827 C CA . PRO A 1 97 ? -4.388 -4.777 15.635 1.00 52.84 97 PRO A CA 1
ATOM 828 C C . PRO A 1 97 ? -4.711 -5.985 14.777 1.00 52.84 97 PRO A C 1
ATOM 830 O O . PRO A 1 97 ? -4.240 -7.083 15.084 1.00 52.84 97 PRO A O 1
ATOM 833 N N . ILE A 1 98 ? -5.558 -5.797 13.754 1.00 47.56 98 ILE A N 1
ATOM 834 C CA . ILE A 1 98 ? -5.787 -6.809 12.718 1.00 47.56 98 ILE A CA 1
ATOM 835 C C . ILE A 1 98 ? -4.400 -7.367 12.437 1.00 47.56 98 ILE A C 1
ATOM 837 O O . ILE A 1 98 ? -3.545 -6.541 12.099 1.00 47.56 98 ILE A O 1
ATOM 841 N N . PRO A 1 99 ? -4.127 -8.666 12.679 1.00 41.09 99 PRO A N 1
ATOM 842 C CA . PRO A 1 99 ? -2.767 -9.170 12.674 1.00 41.09 99 PRO A CA 1
ATOM 843 C C . PRO A 1 99 ? -2.161 -8.773 11.341 1.00 41.09 99 PRO A C 1
ATOM 845 O O . PRO A 1 99 ? -2.560 -9.282 10.288 1.00 41.09 99 PRO A O 1
ATOM 848 N N . LYS A 1 100 ? -1.291 -7.753 11.380 1.00 53.97 100 LYS A N 1
ATOM 849 C CA . LYS A 1 100 ? -0.752 -7.171 10.163 1.00 53.97 100 LYS A CA 1
ATOM 850 C C . LYS A 1 100 ? 0.000 -8.319 9.534 1.00 53.97 100 LYS A C 1
ATOM 852 O O . LYS A 1 100 ? 0.879 -8.905 10.173 1.00 53.97 100 LYS A O 1
ATOM 857 N N . LYS A 1 101 ? -0.387 -8.683 8.308 1.00 60.25 101 LYS A N 1
ATOM 858 C CA . LYS A 1 101 ? 0.376 -9.656 7.531 1.00 60.25 101 LYS A CA 1
ATOM 859 C C . LYS A 1 101 ? 1.853 -9.263 7.649 1.00 60.25 101 LYS A C 1
ATOM 861 O O . LYS A 1 101 ? 2.146 -8.060 7.601 1.00 60.25 101 LYS A O 1
ATOM 866 N N . PRO A 1 102 ? 2.772 -10.222 7.845 1.00 71.38 102 PRO A N 1
ATOM 867 C CA . PRO A 1 102 ? 4.189 -9.886 7.922 1.00 71.38 102 PRO A CA 1
ATOM 868 C C . PRO A 1 102 ? 4.557 -9.063 6.681 1.00 71.38 102 PRO A C 1
ATOM 870 O O . PRO A 1 102 ? 3.985 -9.293 5.619 1.00 71.38 102 PRO A O 1
ATOM 873 N N . LEU A 1 103 ? 5.466 -8.088 6.800 1.00 75.62 103 LEU A N 1
ATOM 874 C CA . LEU A 1 103 ? 5.721 -7.067 5.760 1.00 75.62 103 LEU A CA 1
ATOM 875 C C . LEU A 1 103 ? 5.870 -7.647 4.339 1.00 75.62 103 LEU A C 1
ATOM 877 O O . LEU A 1 103 ? 5.382 -7.071 3.367 1.00 75.62 103 LEU A O 1
ATOM 881 N N . LYS A 1 104 ? 6.467 -8.838 4.233 1.00 74.31 104 LYS A N 1
ATOM 882 C CA . LYS A 1 104 ? 6.596 -9.619 2.994 1.00 74.31 104 LYS A CA 1
ATOM 883 C C . LYS A 1 104 ? 5.266 -9.937 2.288 1.00 74.31 104 LYS A C 1
ATOM 885 O O . LYS A 1 104 ? 5.221 -9.907 1.061 1.00 74.31 104 LYS A O 1
ATOM 890 N N . ASP A 1 105 ? 4.189 -10.160 3.032 1.00 78.94 105 ASP A N 1
ATOM 891 C CA . ASP A 1 105 ? 2.882 -10.616 2.541 1.00 78.94 105 ASP A CA 1
ATOM 892 C C . ASP A 1 105 ? 1.891 -9.453 2.336 1.00 78.94 105 ASP A C 1
ATOM 894 O O . ASP A 1 105 ? 0.765 -9.659 1.875 1.00 78.94 105 ASP A O 1
ATOM 898 N N . ARG A 1 106 ? 2.292 -8.221 2.680 1.00 84.00 106 ARG A N 1
ATOM 899 C CA . ARG A 1 106 ? 1.513 -6.999 2.435 1.00 84.00 106 ARG A CA 1
ATOM 900 C C . ARG A 1 106 ? 1.647 -6.533 0.987 1.00 84.00 106 ARG A C 1
ATOM 902 O O . ARG A 1 106 ? 2.692 -6.737 0.357 1.00 84.00 106 ARG A O 1
ATOM 909 N N . THR A 1 107 ? 0.597 -5.912 0.456 1.00 90.31 107 THR A N 1
ATOM 910 C CA . THR A 1 107 ? 0.636 -5.322 -0.892 1.00 90.31 107 THR A CA 1
ATOM 911 C C . THR A 1 107 ? 1.439 -4.019 -0.892 1.00 90.31 107 THR A C 1
ATOM 913 O O . THR A 1 107 ? 1.716 -3.456 0.167 1.00 90.31 107 THR A O 1
ATOM 916 N N . ASN A 1 108 ? 1.847 -3.543 -2.072 1.00 90.62 108 ASN A N 1
ATOM 917 C CA . ASN A 1 108 ? 2.533 -2.252 -2.172 1.00 90.62 108 ASN A CA 1
ATOM 918 C C . ASN A 1 108 ? 1.603 -1.112 -1.736 1.00 90.62 108 ASN A C 1
ATOM 920 O O . ASN A 1 108 ? 2.026 -0.209 -1.027 1.00 90.62 108 ASN A O 1
ATOM 924 N N . GLU A 1 109 ? 0.331 -1.191 -2.110 1.00 93.25 109 GLU A N 1
ATOM 925 C CA . GLU A 1 109 ? -0.706 -0.225 -1.769 1.00 93.25 109 GLU A CA 1
ATOM 926 C C . GLU A 1 109 ? -0.884 -0.119 -0.245 1.00 93.25 109 GLU A C 1
ATOM 928 O O . GLU A 1 109 ? -0.832 0.984 0.297 1.00 93.25 109 GLU A O 1
ATOM 933 N N . ASP A 1 110 ? -0.978 -1.254 0.460 1.00 90.62 110 ASP A N 1
ATOM 934 C CA . ASP A 1 110 ? -1.097 -1.275 1.927 1.00 90.62 110 ASP A CA 1
ATOM 935 C C . ASP A 1 110 ? 0.108 -0.628 2.620 1.00 90.62 110 ASP A C 1
ATOM 937 O O . ASP A 1 110 ? -0.031 -0.023 3.683 1.00 90.62 110 ASP A O 1
ATOM 941 N N . LEU A 1 111 ? 1.311 -0.833 2.075 1.00 92.31 111 LEU A N 1
ATOM 942 C CA . LEU A 1 111 ? 2.547 -0.289 2.636 1.00 92.31 111 LEU A CA 1
ATOM 943 C C . LEU A 1 111 ? 2.646 1.220 2.399 1.00 92.31 111 LEU A C 1
ATOM 945 O O . LEU A 1 111 ? 3.052 1.941 3.305 1.00 92.31 111 LEU A O 1
ATOM 949 N N . VAL A 1 112 ? 2.248 1.698 1.216 1.00 93.75 112 VAL A N 1
ATOM 950 C CA . VAL A 1 112 ? 2.272 3.127 0.867 1.00 93.75 112 VAL A CA 1
ATOM 951 C C . VAL A 1 112 ? 1.290 3.919 1.720 1.00 93.75 112 VAL A C 1
ATOM 953 O O . VAL A 1 112 ? 1.679 4.935 2.285 1.00 93.75 112 VAL A O 1
ATOM 956 N N . ILE A 1 113 ? 0.054 3.435 1.876 1.00 91.81 113 ILE A N 1
ATOM 957 C CA . ILE A 1 113 ? -0.975 4.117 2.677 1.00 91.81 113 ILE A CA 1
ATOM 958 C C . ILE A 1 113 ? -0.519 4.265 4.137 1.00 91.81 113 ILE A C 1
ATOM 960 O O . ILE A 1 113 ? -0.624 5.341 4.729 1.00 91.81 113 ILE A O 1
ATOM 964 N N . GLU A 1 114 ? 0.035 3.198 4.724 1.00 87.62 114 GLU A N 1
ATOM 965 C CA . GLU A 1 114 ? 0.544 3.264 6.097 1.00 87.62 114 GLU A CA 1
ATOM 966 C C . GLU A 1 114 ? 1.798 4.141 6.199 1.00 87.62 114 GLU A C 1
ATOM 968 O O . GLU A 1 114 ? 1.936 4.897 7.162 1.00 87.62 114 GLU A O 1
ATOM 973 N N . TYR A 1 115 ? 2.693 4.093 5.209 1.00 91.88 115 TYR A N 1
ATOM 974 C CA . TYR A 1 115 ? 3.875 4.950 5.180 1.00 91.88 115 TYR A CA 1
ATOM 975 C C . TYR A 1 115 ? 3.504 6.435 5.111 1.00 91.88 115 TYR A C 1
ATOM 977 O O . TYR A 1 115 ? 4.056 7.219 5.872 1.00 91.88 115 TYR A O 1
ATOM 985 N N . GLN A 1 116 ? 2.535 6.820 4.278 1.00 90.56 116 GLN A N 1
ATOM 986 C CA . GLN A 1 116 ? 2.068 8.209 4.168 1.00 90.56 116 GLN A CA 1
ATOM 987 C C . GLN A 1 116 ? 1.488 8.752 5.485 1.00 90.56 116 GLN A C 1
ATOM 989 O O . GLN A 1 116 ? 1.487 9.959 5.699 1.00 90.56 116 GLN A O 1
ATOM 994 N N . THR A 1 117 ? 1.003 7.874 6.371 1.00 87.56 117 THR A N 1
ATOM 995 C CA . THR A 1 117 ? 0.447 8.265 7.678 1.00 87.56 117 THR A CA 1
ATOM 996 C C . THR A 1 117 ? 1.502 8.251 8.787 1.00 87.56 117 THR A C 1
ATOM 998 O O . THR A 1 117 ? 1.510 9.114 9.658 1.00 87.56 117 THR A O 1
ATOM 1001 N N . THR A 1 118 ? 2.379 7.245 8.788 1.00 86.88 118 THR A N 1
ATOM 1002 C CA . THR A 1 118 ? 3.290 6.960 9.912 1.00 86.88 118 THR A CA 1
ATOM 1003 C C . THR A 1 118 ? 4.729 7.404 9.672 1.00 86.88 118 THR A C 1
ATOM 1005 O O . THR A 1 118 ? 5.491 7.517 10.627 1.00 86.88 118 THR A O 1
ATOM 1008 N N . HIS A 1 119 ? 5.121 7.591 8.409 1.00 85.75 119 HIS A N 1
ATOM 1009 C CA . HIS A 1 119 ? 6.496 7.815 7.958 1.00 85.75 119 HIS A CA 1
ATOM 1010 C C . HIS A 1 119 ? 7.521 6.809 8.514 1.00 85.75 119 HIS A C 1
ATOM 1012 O O . HIS A 1 119 ? 8.699 7.123 8.672 1.00 85.75 119 HIS A O 1
ATOM 1018 N N . ASN A 1 120 ? 7.091 5.574 8.795 1.00 83.38 120 ASN A N 1
ATOM 1019 C CA . ASN A 1 120 ? 7.970 4.532 9.315 1.00 83.38 120 ASN A CA 1
ATOM 1020 C C . ASN A 1 120 ? 8.952 4.028 8.236 1.00 83.38 120 ASN A C 1
ATOM 1022 O O . ASN A 1 120 ? 8.545 3.503 7.196 1.00 83.38 120 ASN A O 1
ATOM 1026 N N . GLU A 1 121 ? 10.253 4.128 8.513 1.00 87.38 121 GLU A N 1
ATOM 1027 C CA . GLU A 1 121 ? 11.332 3.707 7.611 1.00 87.38 121 GLU A CA 1
ATOM 1028 C C . GLU A 1 121 ? 11.293 2.216 7.245 1.00 87.38 121 GLU A C 1
ATOM 1030 O O . GLU A 1 121 ? 11.673 1.853 6.131 1.00 87.38 121 GLU A O 1
ATOM 1035 N N . ASP A 1 122 ? 10.796 1.342 8.122 1.00 86.56 122 ASP A N 1
ATOM 1036 C CA . ASP A 1 122 ? 10.712 -0.096 7.839 1.00 86.56 122 ASP A CA 1
ATOM 1037 C C . ASP A 1 122 ? 9.692 -0.409 6.735 1.00 86.56 122 ASP A C 1
ATOM 1039 O O . ASP A 1 122 ? 9.894 -1.326 5.933 1.00 86.56 122 ASP A O 1
ATOM 1043 N N . LEU A 1 123 ? 8.619 0.384 6.641 1.00 89.19 123 LEU A N 1
ATOM 1044 C CA . LEU A 1 123 ? 7.642 0.281 5.553 1.00 89.19 123 LEU A CA 1
ATOM 1045 C C . LEU A 1 123 ? 8.266 0.717 4.229 1.00 89.19 123 LEU A C 1
ATOM 1047 O O . LEU A 1 123 ? 8.074 0.058 3.205 1.00 89.19 123 LEU A O 1
ATOM 1051 N N . PHE A 1 124 ? 9.055 1.793 4.260 1.00 90.81 124 PHE A N 1
ATOM 1052 C CA . PHE A 1 124 ? 9.779 2.263 3.085 1.00 90.81 124 PHE A CA 1
ATOM 1053 C C . PHE A 1 124 ? 10.834 1.252 2.628 1.00 90.81 124 PHE A C 1
ATOM 1055 O O . PHE A 1 124 ? 10.926 0.958 1.438 1.00 90.81 124 PHE A O 1
ATOM 1062 N N . ARG A 1 125 ? 11.581 0.646 3.561 1.00 89.50 125 ARG A N 1
ATOM 1063 C CA . ARG A 1 125 ? 12.539 -0.426 3.257 1.00 89.50 125 ARG A CA 1
ATOM 1064 C C . ARG A 1 125 ? 11.846 -1.617 2.591 1.00 89.50 125 ARG A C 1
ATOM 1066 O O . ARG A 1 125 ? 12.323 -2.098 1.567 1.00 89.50 125 ARG A O 1
ATOM 1073 N N . ALA A 1 126 ? 10.686 -2.035 3.100 1.00 89.69 126 ALA A N 1
ATOM 1074 C CA . ALA A 1 126 ? 9.900 -3.104 2.484 1.00 89.69 126 ALA A CA 1
ATOM 1075 C C . ALA A 1 126 ? 9.402 -2.736 1.070 1.00 89.69 126 ALA A C 1
ATOM 1077 O O . ALA A 1 126 ? 9.411 -3.582 0.173 1.00 89.69 126 ALA A O 1
ATOM 1078 N N . LEU A 1 127 ? 8.990 -1.481 0.850 1.00 93.50 127 LEU A N 1
ATOM 1079 C CA . LEU A 1 127 ? 8.620 -0.969 -0.475 1.00 93.50 127 LEU A CA 1
ATOM 1080 C C . LEU A 1 127 ? 9.807 -0.964 -1.438 1.00 93.50 127 LEU A C 1
ATOM 1082 O O . LEU A 1 127 ? 9.651 -1.370 -2.590 1.00 93.50 127 LEU A O 1
ATOM 1086 N N . LEU A 1 128 ? 10.982 -0.542 -0.976 1.00 91.19 128 LEU A N 1
ATOM 1087 C CA . LEU A 1 128 ? 12.212 -0.567 -1.756 1.00 91.19 128 LEU A CA 1
ATOM 1088 C C . LEU A 1 128 ? 12.509 -1.997 -2.216 1.00 91.19 128 LEU A C 1
ATOM 1090 O O . LEU A 1 128 ? 12.507 -2.259 -3.415 1.00 91.19 128 LEU A O 1
ATOM 1094 N N . GLU A 1 129 ? 12.641 -2.935 -1.275 1.00 87.31 129 GLU A N 1
ATOM 1095 C CA . GLU A 1 129 ? 12.964 -4.341 -1.546 1.00 87.31 129 GLU A CA 1
ATOM 1096 C C . GLU A 1 129 ? 11.982 -4.999 -2.526 1.00 87.31 129 GLU A C 1
ATOM 1098 O O . GLU A 1 129 ? 12.399 -5.675 -3.470 1.00 87.31 129 GLU A O 1
ATOM 1103 N N . LYS A 1 130 ? 10.674 -4.763 -2.352 1.00 86.31 130 LYS A N 1
ATOM 1104 C CA . LYS A 1 130 ? 9.629 -5.303 -3.238 1.00 86.31 130 LYS A CA 1
ATOM 1105 C C . LYS A 1 130 ? 9.715 -4.768 -4.663 1.00 86.31 130 LYS A C 1
ATOM 1107 O O . LYS A 1 130 ? 9.330 -5.472 -5.597 1.00 86.31 130 LYS A O 1
ATOM 1112 N N . ASN A 1 131 ? 10.178 -3.533 -4.840 1.00 88.50 131 ASN A N 1
ATOM 1113 C CA . ASN A 1 131 ? 10.172 -2.860 -6.134 1.00 88.50 131 ASN A CA 1
ATOM 1114 C C . ASN A 1 131 ? 11.561 -2.787 -6.791 1.00 88.50 131 ASN A C 1
ATOM 1116 O O . ASN A 1 131 ? 11.626 -2.449 -7.972 1.00 88.50 131 ASN A O 1
ATOM 1120 N N . THR A 1 132 ? 12.648 -3.190 -6.119 1.00 84.94 132 THR A N 1
ATOM 1121 C CA . THR A 1 132 ? 14.015 -3.202 -6.680 1.00 84.94 132 THR A CA 1
ATOM 1122 C C . THR A 1 132 ? 14.094 -3.927 -8.024 1.00 84.94 132 THR A C 1
ATOM 1124 O O . THR A 1 132 ? 14.672 -3.401 -8.971 1.00 84.94 132 THR A O 1
ATOM 1127 N N . GLY A 1 133 ? 13.464 -5.101 -8.153 1.00 76.81 133 GLY A N 1
ATOM 1128 C CA . GLY A 1 133 ? 13.458 -5.847 -9.418 1.00 76.81 133 GLY A CA 1
ATOM 1129 C C . GLY A 1 133 ? 12.779 -5.082 -10.561 1.00 76.81 133 GLY A C 1
ATOM 1130 O O . GLY A 1 133 ? 13.278 -5.066 -11.683 1.00 76.81 133 GLY A O 1
ATOM 1131 N N . LEU A 1 134 ? 11.676 -4.385 -10.270 1.00 79.88 134 LEU A N 1
ATOM 1132 C CA . LEU A 1 134 ? 10.994 -3.533 -11.245 1.00 79.88 134 LEU A CA 1
ATOM 1133 C C . LEU A 1 134 ? 11.862 -2.332 -11.645 1.00 79.88 134 LEU A C 1
ATOM 1135 O O . LEU A 1 134 ? 11.949 -2.019 -12.830 1.00 79.88 134 LEU A O 1
ATOM 1139 N N . LEU A 1 135 ? 12.508 -1.676 -10.679 1.00 83.62 135 LEU A N 1
ATOM 1140 C CA . LEU A 1 135 ? 13.408 -0.553 -10.947 1.00 83.62 135 LEU A CA 1
ATOM 1141 C C . LEU A 1 135 ? 14.582 -0.984 -11.827 1.00 83.62 135 LEU A C 1
ATOM 1143 O O . LEU A 1 135 ? 14.897 -0.297 -12.793 1.00 83.62 135 LEU A O 1
ATOM 1147 N N . HIS A 1 136 ? 15.153 -2.158 -11.561 1.00 79.88 136 HIS A N 1
ATOM 1148 C CA . HIS A 1 136 ? 16.216 -2.728 -12.381 1.00 79.88 136 HIS A CA 1
ATOM 1149 C C . HIS A 1 136 ? 15.763 -2.976 -13.823 1.00 79.88 136 HIS A C 1
ATOM 1151 O O . HIS A 1 136 ? 16.486 -2.632 -14.754 1.00 79.88 136 HIS A O 1
ATOM 1157 N N . ILE A 1 137 ? 14.556 -3.515 -14.025 1.00 76.44 137 ILE A N 1
ATOM 1158 C CA . ILE A 1 137 ? 13.988 -3.702 -15.369 1.00 76.44 137 ILE A CA 1
ATOM 1159 C C . ILE A 1 137 ? 13.864 -2.358 -16.095 1.00 76.44 137 ILE A C 1
ATOM 1161 O O . ILE A 1 137 ? 14.275 -2.257 -17.244 1.00 76.44 137 ILE A O 1
ATOM 1165 N N . ILE A 1 138 ? 13.348 -1.321 -15.426 1.00 77.06 138 ILE A N 1
ATOM 1166 C CA . ILE A 1 138 ? 13.192 0.007 -16.038 1.00 77.06 138 ILE A CA 1
ATOM 1167 C C . ILE A 1 138 ? 14.558 0.604 -16.384 1.00 77.06 138 ILE A C 1
ATOM 1169 O O . ILE A 1 138 ? 14.748 1.074 -17.499 1.00 77.06 138 ILE A O 1
ATOM 1173 N N . VAL A 1 139 ? 15.514 0.585 -15.452 1.00 80.25 139 VAL A N 1
ATOM 1174 C CA . VAL A 1 139 ? 16.850 1.170 -15.641 1.00 80.25 139 VAL A CA 1
ATOM 1175 C C . VAL A 1 139 ? 17.611 0.502 -16.786 1.00 80.25 139 VAL A C 1
ATOM 1177 O O . VAL A 1 139 ? 18.317 1.184 -17.526 1.00 80.25 139 VAL A O 1
ATOM 1180 N N . MET A 1 140 ? 17.447 -0.810 -16.985 1.00 76.81 140 MET A N 1
ATOM 1181 C CA . MET A 1 140 ? 18.102 -1.532 -18.080 1.00 76.81 140 MET A CA 1
ATOM 1182 C C . MET A 1 140 ? 17.711 -1.026 -19.475 1.00 76.81 140 MET A C 1
ATOM 1184 O O . MET A 1 140 ? 18.505 -1.208 -20.404 1.00 76.81 140 MET A O 1
ATOM 1188 N N . ASP A 1 141 ? 16.566 -0.353 -19.617 1.00 76.25 141 ASP A N 1
ATOM 1189 C CA . ASP A 1 141 ? 16.127 0.276 -20.869 1.00 76.25 141 ASP A CA 1
ATOM 1190 C C . ASP A 1 141 ? 16.833 1.619 -21.142 1.00 76.25 141 ASP A C 1
ATOM 1192 O O . ASP A 1 141 ? 16.770 2.146 -22.253 1.00 76.25 141 ASP A O 1
ATOM 1196 N N . TYR A 1 142 ? 17.537 2.181 -20.154 1.00 77.56 142 TYR A N 1
ATOM 1197 C CA . TYR A 1 142 ? 18.185 3.486 -20.254 1.00 77.56 142 TYR A CA 1
ATOM 1198 C C . TYR A 1 142 ? 19.684 3.372 -20.534 1.00 77.56 142 TYR A C 1
ATOM 1200 O O . TYR A 1 142 ? 20.400 2.525 -19.999 1.00 77.56 142 TYR A O 1
ATOM 1208 N N . ARG A 1 143 ? 20.183 4.274 -21.381 1.00 81.12 143 ARG A N 1
ATOM 1209 C CA . ARG A 1 143 ? 21.614 4.508 -21.607 1.00 81.12 143 ARG A CA 1
ATOM 1210 C C . ARG A 1 143 ? 21.857 6.010 -21.532 1.00 81.12 143 ARG A C 1
ATOM 1212 O O . ARG A 1 143 ? 21.645 6.721 -22.511 1.00 81.12 143 ARG A O 1
ATOM 1219 N N . ILE A 1 144 ? 22.237 6.489 -20.350 1.00 79.75 144 ILE A N 1
ATOM 1220 C CA . ILE A 1 144 ? 22.509 7.907 -20.092 1.00 79.75 144 ILE A CA 1
ATOM 1221 C C . ILE A 1 144 ? 24.030 8.086 -20.002 1.00 79.75 144 ILE A C 1
ATOM 1223 O O . ILE A 1 144 ? 24.665 7.368 -19.230 1.00 79.75 144 ILE A O 1
ATOM 1227 N N . PRO A 1 145 ? 24.642 9.003 -20.773 1.00 78.44 145 PRO A N 1
ATOM 1228 C CA . PRO A 1 145 ? 26.087 9.208 -20.717 1.00 78.44 145 PRO A CA 1
ATOM 1229 C C . PRO A 1 145 ? 26.568 9.550 -19.306 1.00 78.44 145 PRO A C 1
ATOM 1231 O O . PRO A 1 145 ? 25.945 10.377 -18.645 1.00 78.44 145 PRO A O 1
ATOM 1234 N N . LYS A 1 146 ? 27.708 8.979 -18.893 1.00 81.69 146 LYS A N 1
ATOM 1235 C CA . LYS A 1 146 ? 28.336 9.152 -17.563 1.00 81.69 146 LYS A CA 1
ATOM 1236 C C . LYS A 1 146 ? 27.583 8.531 -16.378 1.00 81.69 146 LYS A C 1
ATOM 1238 O O . LYS A 1 146 ? 28.019 8.737 -15.253 1.00 81.69 146 LYS A O 1
ATOM 1243 N N . TYR A 1 147 ? 26.499 7.796 -16.618 1.00 82.69 147 TYR A N 1
ATOM 1244 C CA . TYR A 1 147 ? 25.788 7.057 -15.578 1.00 82.69 147 TYR A CA 1
ATOM 1245 C C . TYR A 1 147 ? 25.933 5.556 -15.815 1.00 82.69 147 TYR A C 1
ATOM 1247 O O . TYR A 1 147 ? 25.627 5.061 -16.906 1.00 82.69 147 TYR A O 1
ATOM 1255 N N . GLU A 1 148 ? 26.361 4.834 -14.787 1.00 85.88 148 GLU A N 1
ATOM 1256 C CA . GLU A 1 148 ? 26.306 3.376 -14.752 1.00 85.88 148 GLU A CA 1
ATOM 1257 C C . GLU A 1 148 ? 24.917 2.892 -14.302 1.00 85.88 148 GLU A C 1
ATOM 1259 O O . GLU A 1 148 ? 24.057 3.672 -13.881 1.00 85.88 148 GLU A O 1
ATOM 1264 N N . ILE A 1 149 ? 24.658 1.588 -14.423 1.00 82.31 149 ILE A N 1
ATOM 1265 C CA . ILE A 1 149 ? 23.355 1.005 -14.059 1.00 82.31 149 ILE A CA 1
ATOM 1266 C C . ILE A 1 149 ? 23.076 1.231 -12.567 1.00 82.31 149 ILE A C 1
ATOM 1268 O O . ILE A 1 149 ? 21.952 1.565 -12.191 1.00 82.31 149 ILE A O 1
ATOM 1272 N N . GLU A 1 150 ? 24.098 1.098 -11.728 1.00 87.19 150 GLU A N 1
ATOM 1273 C CA . GLU A 1 150 ? 24.053 1.319 -10.286 1.00 87.19 150 GLU A CA 1
ATOM 1274 C C . GLU A 1 150 ? 23.713 2.777 -9.930 1.00 87.19 150 GLU A C 1
ATOM 1276 O O . GLU A 1 150 ? 22.930 3.024 -9.004 1.00 87.19 150 GLU A O 1
ATOM 1281 N N . ASP A 1 151 ? 24.224 3.741 -10.703 1.00 91.56 151 ASP A N 1
ATOM 1282 C CA . ASP A 1 151 ? 23.902 5.162 -10.531 1.00 91.56 151 ASP A CA 1
ATOM 1283 C C . ASP A 1 151 ? 22.432 5.424 -10.873 1.00 91.56 151 ASP A C 1
ATOM 1285 O O . ASP A 1 151 ? 21.699 6.060 -10.114 1.00 91.56 151 ASP A O 1
ATOM 1289 N N . LEU A 1 152 ? 21.964 4.875 -11.998 1.00 89.69 152 LEU A N 1
ATOM 1290 C CA . LEU A 1 152 ? 20.575 5.012 -12.437 1.00 89.69 152 LEU A CA 1
ATOM 1291 C C . LEU A 1 152 ? 19.587 4.310 -11.496 1.00 89.69 152 LEU A C 1
ATOM 1293 O O . LEU A 1 152 ? 18.467 4.793 -11.307 1.00 89.69 152 LEU A O 1
ATOM 1297 N N . LEU A 1 153 ? 19.985 3.194 -10.881 1.00 89.62 153 LEU A N 1
ATOM 1298 C CA . LEU A 1 153 ? 19.218 2.538 -9.821 1.00 89.62 153 LEU A CA 1
ATOM 1299 C C . LEU A 1 153 ? 19.096 3.435 -8.588 1.00 89.62 153 LEU A C 1
ATOM 1301 O O . LEU A 1 153 ? 17.990 3.616 -8.077 1.00 89.62 153 LEU A O 1
ATOM 1305 N N . SER A 1 154 ? 20.200 4.049 -8.160 1.00 92.25 154 SER A N 1
ATOM 1306 C CA . SER A 1 154 ? 20.214 4.980 -7.026 1.00 92.25 154 SER A CA 1
ATOM 1307 C C . SER A 1 154 ? 19.324 6.202 -7.288 1.00 92.25 154 SER A C 1
ATOM 1309 O O . SER A 1 154 ? 18.500 6.571 -6.450 1.00 92.25 154 SER A O 1
ATOM 1311 N N . GLU A 1 155 ? 19.392 6.772 -8.491 1.00 94.19 155 GLU A N 1
ATOM 1312 C CA . GLU A 1 155 ? 18.502 7.849 -8.942 1.00 94.19 155 GLU A CA 1
ATOM 1313 C C . GLU A 1 155 ? 17.029 7.411 -8.999 1.00 94.19 155 GLU A C 1
ATOM 1315 O O . GLU A 1 155 ? 16.118 8.173 -8.664 1.00 94.19 155 GLU A O 1
ATOM 1320 N N . SER A 1 156 ? 16.769 6.157 -9.368 1.00 91.69 156 SER A N 1
ATOM 1321 C CA . SER A 1 156 ? 15.414 5.600 -9.396 1.00 91.69 156 SER A CA 1
ATOM 1322 C C . SER A 1 156 ? 14.807 5.450 -7.997 1.00 91.69 156 SER A C 1
ATOM 1324 O O . SER A 1 156 ? 13.586 5.542 -7.858 1.00 91.69 156 SER A O 1
ATOM 1326 N N . TYR A 1 157 ? 15.617 5.303 -6.944 1.00 93.50 157 TYR A N 1
ATOM 1327 C CA . TYR A 1 157 ? 15.125 5.329 -5.561 1.00 93.50 157 TYR A CA 1
ATOM 1328 C C . TYR A 1 157 ? 14.596 6.710 -5.159 1.00 93.50 157 TYR A C 1
ATOM 1330 O O . TYR A 1 157 ? 13.597 6.800 -4.447 1.00 93.50 157 TYR A O 1
ATOM 1338 N N . ILE A 1 158 ? 15.173 7.793 -5.687 1.00 92.50 158 ILE A N 1
ATOM 1339 C CA . ILE A 1 158 ? 14.643 9.152 -5.490 1.00 92.50 158 ILE A CA 1
ATOM 1340 C C . ILE A 1 158 ? 13.259 9.278 -6.138 1.00 92.50 158 ILE A C 1
ATOM 1342 O O . ILE A 1 158 ? 12.341 9.879 -5.574 1.00 92.50 158 ILE A O 1
ATOM 1346 N N . ALA A 1 159 ? 13.082 8.685 -7.321 1.00 93.62 159 ALA A N 1
ATOM 1347 C CA . ALA A 1 159 ? 11.784 8.641 -7.985 1.00 93.62 159 ALA A CA 1
ATOM 1348 C C . ALA A 1 159 ? 10.767 7.762 -7.235 1.00 93.62 159 ALA A C 1
ATOM 1350 O O . ALA A 1 159 ? 9.586 8.106 -7.213 1.00 93.62 159 ALA A O 1
ATOM 1351 N N . LEU A 1 160 ? 11.212 6.680 -6.584 1.00 94.88 160 LEU A N 1
ATOM 1352 C CA . LEU A 1 160 ? 10.370 5.862 -5.707 1.00 94.88 160 LEU A CA 1
ATOM 1353 C C . LEU A 1 160 ? 9.828 6.675 -4.529 1.00 94.88 160 LEU A C 1
ATOM 1355 O O . LEU A 1 160 ? 8.627 6.622 -4.299 1.00 94.88 160 LEU A O 1
ATOM 1359 N N . ILE A 1 161 ? 10.663 7.460 -3.838 1.00 93.69 161 ILE A N 1
ATOM 1360 C CA . ILE A 1 161 ? 10.210 8.337 -2.739 1.00 93.69 161 ILE A CA 1
ATOM 1361 C C . ILE A 1 161 ? 9.086 9.255 -3.232 1.00 93.69 161 ILE A C 1
ATOM 1363 O O . ILE A 1 161 ? 7.990 9.258 -2.681 1.00 93.69 161 ILE A O 1
ATOM 1367 N N . LYS A 1 162 ? 9.310 9.941 -4.360 1.00 93.81 162 LYS A N 1
ATOM 1368 C CA . LYS A 1 162 ? 8.294 10.816 -4.966 1.00 93.81 162 LYS A CA 1
ATOM 1369 C C . LYS A 1 162 ? 7.016 10.065 -5.336 1.00 93.81 162 LYS A C 1
ATOM 1371 O O . LYS A 1 162 ? 5.929 10.615 -5.179 1.00 93.81 162 LYS A O 1
ATOM 1376 N N . ALA A 1 163 ? 7.134 8.838 -5.840 1.00 95.00 163 ALA A N 1
ATOM 1377 C CA . ALA A 1 163 ? 5.981 8.014 -6.172 1.00 95.00 163 ALA A CA 1
ATOM 1378 C C . ALA A 1 163 ? 5.187 7.629 -4.920 1.00 95.00 163 ALA A C 1
ATOM 1380 O O . ALA A 1 163 ? 3.964 7.683 -4.958 1.00 95.00 163 ALA A O 1
ATOM 1381 N N . VAL A 1 164 ? 5.865 7.272 -3.825 1.00 95.94 164 VAL A N 1
ATOM 1382 C CA . VAL A 1 164 ? 5.238 6.953 -2.535 1.00 95.94 164 VAL A CA 1
ATOM 1383 C C . VAL A 1 164 ? 4.501 8.172 -1.983 1.00 95.94 164 VAL A C 1
ATOM 1385 O O . VAL A 1 164 ? 3.324 8.057 -1.658 1.00 95.94 164 VAL A O 1
ATOM 1388 N N . ASP A 1 165 ? 5.133 9.345 -1.960 1.00 93.25 165 ASP A N 1
ATOM 1389 C CA . ASP A 1 165 ? 4.529 10.565 -1.405 1.00 93.25 165 ASP A CA 1
ATOM 1390 C C . ASP A 1 165 ? 3.291 11.033 -2.185 1.00 93.25 165 ASP A C 1
ATOM 1392 O O . ASP A 1 165 ? 2.369 11.607 -1.614 1.00 93.25 165 ASP A O 1
ATOM 1396 N N . ASN A 1 166 ? 3.255 10.786 -3.499 1.00 92.19 166 ASN A N 1
ATOM 1397 C CA . ASN A 1 166 ? 2.206 11.290 -4.392 1.00 92.19 166 ASN A CA 1
ATOM 1398 C C . ASN A 1 166 ? 1.223 10.208 -4.867 1.00 92.19 166 ASN A C 1
ATOM 1400 O O . ASN A 1 166 ? 0.388 10.479 -5.737 1.00 92.19 166 ASN A O 1
ATOM 1404 N N . PHE A 1 167 ? 1.329 8.976 -4.366 1.00 93.38 167 PHE A N 1
ATOM 1405 C CA . PHE A 1 167 ? 0.419 7.907 -4.756 1.00 93.38 167 PHE A CA 1
ATOM 1406 C C . PHE A 1 167 ? -0.971 8.130 -4.166 1.00 93.38 167 PHE A C 1
ATOM 1408 O O . PHE A 1 167 ? -1.125 8.391 -2.975 1.00 93.38 167 PHE A O 1
ATOM 1415 N N . ASP A 1 168 ? -1.980 7.968 -5.015 1.00 87.62 168 ASP A N 1
ATOM 1416 C CA . ASP A 1 168 ? -3.383 8.157 -4.677 1.00 87.62 168 ASP A CA 1
ATOM 1417 C C . ASP A 1 168 ? -4.169 6.889 -5.056 1.00 87.62 168 ASP A C 1
ATOM 1419 O O . ASP A 1 168 ? -4.417 6.653 -6.248 1.00 87.62 168 ASP A O 1
ATOM 1423 N N . PRO A 1 169 ? -4.573 6.070 -4.065 1.00 84.12 169 PRO A N 1
ATOM 1424 C CA . PRO A 1 169 ? -5.320 4.837 -4.303 1.00 84.12 169 PRO A CA 1
ATOM 1425 C C . PRO A 1 169 ? -6.675 5.059 -4.988 1.00 84.12 169 PRO A C 1
ATOM 1427 O O . PRO A 1 169 ? -7.184 4.159 -5.657 1.00 84.12 169 PRO A O 1
ATOM 1430 N N . THR A 1 170 ? -7.271 6.251 -4.860 1.00 83.56 170 THR A N 1
ATOM 1431 C CA . THR A 1 170 ? -8.613 6.539 -5.396 1.00 83.56 170 THR A CA 1
ATOM 1432 C C . THR A 1 170 ? -8.640 6.610 -6.923 1.00 83.56 170 THR A C 1
ATOM 1434 O O . THR A 1 170 ? -9.695 6.449 -7.535 1.00 83.56 170 THR A O 1
ATOM 1437 N N . ARG A 1 171 ? -7.472 6.770 -7.560 1.00 79.56 171 ARG A N 1
ATOM 1438 C CA . ARG A 1 171 ? -7.323 6.815 -9.023 1.00 79.56 171 ARG A CA 1
ATOM 1439 C C . ARG A 1 171 ? -7.483 5.454 -9.702 1.00 79.56 171 ARG A C 1
ATOM 1441 O O . ARG A 1 171 ? -7.497 5.400 -10.928 1.00 79.56 171 ARG A O 1
ATOM 1448 N N . GLY A 1 172 ? -7.566 4.361 -8.938 1.00 79.06 172 GLY A N 1
ATOM 1449 C CA . GLY A 1 172 ? -7.782 3.013 -9.476 1.00 79.06 172 GLY A CA 1
ATOM 1450 C C . GLY A 1 172 ? -6.591 2.435 -10.250 1.00 79.06 172 GLY A C 1
ATOM 1451 O O . GLY A 1 172 ? -6.746 1.453 -10.971 1.00 79.06 172 GLY A O 1
ATOM 1452 N N . VAL A 1 173 ? -5.403 3.029 -10.111 1.00 78.81 173 VAL A N 1
ATOM 1453 C CA . VAL A 1 173 ? -4.154 2.527 -10.698 1.00 78.81 173 VAL A CA 1
ATOM 1454 C C . VAL A 1 173 ? -3.305 1.851 -9.627 1.00 78.81 173 VAL A C 1
ATOM 1456 O O . VAL A 1 173 ? -3.239 2.318 -8.493 1.00 78.81 173 VAL A O 1
ATOM 1459 N N . THR A 1 174 ? -2.628 0.756 -9.980 1.00 80.81 174 THR A N 1
ATOM 1460 C CA . THR A 1 174 ? -1.723 0.076 -9.041 1.00 80.81 174 THR A CA 1
ATOM 1461 C C . THR A 1 174 ? -0.495 0.934 -8.745 1.00 80.81 174 THR A C 1
ATOM 1463 O O . THR A 1 174 ? -0.023 1.685 -9.609 1.00 80.81 174 THR A O 1
ATOM 1466 N N . PHE A 1 175 ? 0.091 0.769 -7.558 1.00 90.25 175 PHE A N 1
ATOM 1467 C CA . PHE A 1 175 ? 1.287 1.515 -7.166 1.00 90.25 175 PHE A CA 1
ATOM 1468 C C . PHE A 1 175 ? 2.450 1.283 -8.134 1.00 90.25 175 PHE A C 1
ATOM 1470 O O . PHE A 1 175 ? 3.125 2.222 -8.544 1.00 90.25 175 PHE A O 1
ATOM 1477 N N . THR A 1 176 ? 2.648 0.041 -8.581 1.00 84.38 176 THR A N 1
ATOM 1478 C CA . THR A 1 176 ? 3.708 -0.300 -9.547 1.00 84.38 176 THR A CA 1
ATOM 1479 C C . THR A 1 176 ? 3.528 0.399 -10.896 1.00 84.38 176 THR A C 1
ATOM 1481 O O . THR A 1 176 ? 4.516 0.706 -11.564 1.00 84.38 176 THR A O 1
ATOM 1484 N N . THR A 1 177 ? 2.284 0.677 -11.300 1.00 80.31 177 THR A N 1
ATOM 1485 C CA . THR A 1 177 ? 1.983 1.436 -12.521 1.00 80.31 177 THR A CA 1
ATOM 1486 C C . THR A 1 177 ? 2.349 2.903 -12.343 1.00 80.31 177 THR A C 1
ATOM 1488 O O . THR A 1 177 ? 3.045 3.457 -13.191 1.00 80.31 177 THR A O 1
ATOM 1491 N N . ALA A 1 178 ? 1.964 3.511 -11.218 1.00 79.75 178 ALA A N 1
ATOM 1492 C CA . ALA A 1 178 ? 2.360 4.879 -10.898 1.00 79.75 178 ALA A CA 1
ATOM 1493 C C . ALA A 1 178 ? 3.890 5.010 -10.800 1.00 79.75 178 ALA 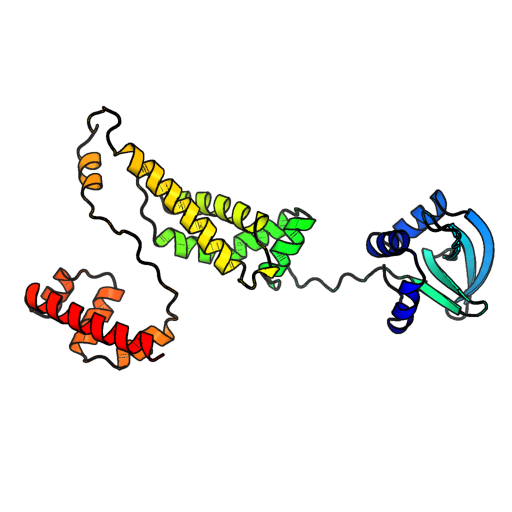A C 1
ATOM 1495 O O . ALA A 1 178 ? 4.480 5.869 -11.452 1.00 79.75 178 ALA A O 1
ATOM 1496 N N . LEU A 1 179 ? 4.548 4.105 -10.070 1.00 90.44 179 LEU A N 1
ATOM 1497 C CA . LEU A 1 179 ? 5.998 4.088 -9.877 1.00 90.44 179 LEU A CA 1
ATOM 1498 C C . LEU A 1 179 ? 6.767 4.112 -11.204 1.00 90.44 179 LEU A C 1
ATOM 1500 O O . LEU A 1 179 ? 7.701 4.896 -11.359 1.00 90.44 179 LEU A O 1
ATOM 1504 N N . LYS A 1 180 ? 6.346 3.310 -12.189 1.00 85.50 180 LYS A N 1
ATOM 1505 C CA . LYS A 1 180 ? 6.948 3.316 -13.533 1.00 85.50 180 LYS A CA 1
ATOM 1506 C C . LYS A 1 180 ? 6.948 4.706 -14.165 1.00 85.50 180 LYS A C 1
ATOM 1508 O O . LYS A 1 180 ? 7.943 5.082 -14.780 1.00 85.50 180 LYS A O 1
ATOM 1513 N N . VAL A 1 181 ? 5.856 5.457 -14.021 1.00 82.75 181 VAL A N 1
ATOM 1514 C CA . VAL A 1 181 ? 5.726 6.813 -14.575 1.00 82.75 181 VAL A CA 1
ATOM 1515 C C . VAL A 1 181 ? 6.725 7.755 -13.913 1.00 82.75 181 VAL A C 1
ATOM 1517 O O . VAL A 1 181 ? 7.486 8.416 -14.618 1.00 82.75 181 VAL A O 1
ATOM 1520 N N . PHE A 1 182 ? 6.783 7.767 -12.578 1.00 89.94 182 PHE A N 1
ATOM 1521 C CA . PHE A 1 182 ? 7.716 8.617 -11.829 1.00 89.94 182 PHE A CA 1
ATOM 1522 C C . PHE A 1 182 ? 9.178 8.314 -12.167 1.00 89.94 182 PHE A C 1
ATOM 1524 O O . PHE A 1 182 ? 9.960 9.234 -12.413 1.00 89.94 182 PHE A O 1
ATOM 1531 N N . VAL A 1 183 ? 9.546 7.031 -12.230 1.00 88.56 183 VAL A N 1
ATOM 1532 C CA . VAL A 1 183 ? 10.915 6.602 -12.549 1.00 88.56 183 VAL A CA 1
ATOM 1533 C C . VAL A 1 183 ? 11.282 7.003 -13.973 1.00 88.56 183 VAL A C 1
ATOM 1535 O O . VAL A 1 183 ? 12.297 7.666 -14.175 1.00 88.56 183 VAL A O 1
ATOM 1538 N N . ARG A 1 184 ? 10.435 6.695 -14.962 1.00 85.31 184 ARG A N 1
ATOM 1539 C CA . ARG A 1 184 ? 10.682 7.086 -16.360 1.00 85.31 184 ARG A CA 1
ATOM 1540 C C . ARG A 1 184 ? 10.790 8.595 -16.518 1.00 85.31 184 ARG A C 1
ATOM 1542 O O . ARG A 1 184 ? 11.682 9.071 -17.211 1.00 85.31 184 ARG A O 1
ATOM 1549 N N . GLN A 1 185 ? 9.912 9.356 -15.869 1.00 82.50 185 GLN A N 1
ATOM 1550 C CA . GLN A 1 185 ? 9.968 10.815 -15.895 1.00 82.50 185 GLN A CA 1
ATOM 1551 C C . GLN A 1 185 ? 11.296 11.332 -15.332 1.00 82.50 185 GLN A C 1
ATOM 1553 O O . GLN A 1 185 ? 11.915 12.211 -15.933 1.00 82.50 185 GLN A O 1
ATOM 1558 N N . HIS A 1 186 ? 11.749 10.778 -14.206 1.00 90.06 186 HIS A N 1
ATOM 1559 C CA . HIS A 1 186 ? 13.007 11.170 -13.572 1.00 90.06 186 HIS A CA 1
ATOM 1560 C C . HIS A 1 186 ? 14.224 10.814 -14.433 1.00 90.06 186 HIS A C 1
ATOM 1562 O O . HIS A 1 186 ? 15.060 11.681 -14.678 1.00 90.06 186 HIS A O 1
ATOM 1568 N N . LEU A 1 187 ? 14.288 9.596 -14.974 1.00 87.12 187 LEU A N 1
ATOM 1569 C CA . LEU A 1 187 ? 15.379 9.166 -15.855 1.00 87.12 187 LEU A CA 1
ATOM 1570 C C . LEU A 1 187 ? 15.387 9.932 -17.187 1.00 87.12 187 LEU A C 1
ATOM 1572 O O . LEU A 1 187 ? 16.445 10.343 -17.659 1.00 87.12 187 LEU A O 1
ATOM 1576 N N . ASN A 1 188 ? 14.217 10.216 -17.769 1.00 82.25 188 ASN A N 1
ATOM 1577 C CA . ASN A 1 188 ? 14.105 11.071 -18.955 1.00 82.25 188 ASN A CA 1
ATOM 1578 C C . ASN A 1 188 ? 14.603 12.493 -18.670 1.00 82.25 188 ASN A C 1
ATOM 1580 O O . ASN A 1 188 ? 15.235 13.106 -19.529 1.00 82.25 188 ASN A O 1
ATOM 1584 N N . ARG A 1 189 ? 14.341 13.028 -17.471 1.00 83.38 189 ARG A N 1
ATOM 1585 C CA . ARG A 1 189 ? 14.875 14.329 -17.052 1.00 83.38 189 ARG A CA 1
ATOM 1586 C C . ARG A 1 189 ? 16.402 14.294 -16.982 1.00 83.38 189 ARG A C 1
ATOM 1588 O O . ARG A 1 189 ? 17.022 15.166 -17.577 1.00 83.38 189 ARG A O 1
ATOM 1595 N N . LEU A 1 190 ? 16.992 13.274 -16.354 1.00 85.88 190 LEU A N 1
ATOM 1596 C CA . LEU A 1 190 ? 18.451 13.100 -16.307 1.00 85.88 190 LEU A CA 1
ATOM 1597 C C . LEU A 1 190 ? 19.057 13.006 -17.712 1.00 85.88 190 LEU A C 1
ATOM 1599 O O . LEU A 1 190 ? 20.008 13.715 -18.035 1.00 85.88 190 LEU A O 1
ATOM 1603 N N . TYR A 1 191 ? 18.461 12.196 -18.587 1.00 82.12 191 TYR A N 1
ATOM 1604 C CA . TYR A 1 191 ? 18.889 12.089 -19.980 1.00 82.12 191 TYR A CA 1
ATOM 1605 C C . TYR A 1 191 ? 18.842 13.443 -20.694 1.00 82.12 191 TYR A C 1
ATOM 1607 O O . TYR A 1 191 ? 19.794 13.833 -21.374 1.00 82.12 191 TYR A O 1
ATOM 1615 N N . ASN A 1 192 ? 17.747 14.185 -20.522 1.00 75.75 192 ASN A N 1
ATOM 1616 C CA . ASN A 1 192 ? 17.587 15.509 -21.108 1.00 75.75 192 ASN A CA 1
ATOM 1617 C C . ASN A 1 192 ? 18.591 16.510 -20.536 1.00 75.75 192 ASN A C 1
ATOM 1619 O O . ASN A 1 192 ? 19.081 17.339 -21.286 1.00 75.75 192 ASN A O 1
ATOM 1623 N N . GLU A 1 193 ? 18.945 16.443 -19.258 1.00 79.12 193 GLU A N 1
ATOM 1624 C CA . GLU A 1 193 ? 19.959 17.320 -18.661 1.00 79.12 193 GLU A CA 1
ATOM 1625 C C . GLU A 1 193 ? 21.339 17.063 -19.278 1.00 79.12 193 GLU A C 1
ATOM 1627 O O . GLU A 1 193 ? 22.002 18.001 -19.730 1.00 79.12 193 GLU A O 1
ATOM 1632 N N . VAL A 1 194 ? 21.723 15.792 -19.412 1.00 73.19 194 VAL A N 1
ATOM 1633 C CA . VAL A 1 194 ? 23.000 15.384 -20.016 1.00 73.19 194 VAL A CA 1
ATOM 1634 C C . VAL A 1 194 ? 23.056 15.706 -21.514 1.00 73.19 194 VAL A C 1
ATOM 1636 O O . VAL A 1 194 ? 24.095 16.118 -22.028 1.00 73.19 194 VAL A O 1
ATOM 1639 N N . THR A 1 195 ? 21.947 15.551 -22.239 1.00 65.25 195 THR A N 1
ATOM 1640 C CA . THR A 1 195 ? 21.891 15.830 -23.684 1.00 65.25 195 THR A CA 1
ATOM 1641 C C . THR A 1 195 ? 21.643 17.302 -24.014 1.00 65.25 195 THR A C 1
ATOM 1643 O O . THR A 1 195 ? 22.154 17.785 -25.023 1.00 65.25 195 THR A O 1
ATOM 1646 N N . CYS A 1 196 ? 20.936 18.064 -23.173 1.00 57.84 196 CYS A N 1
ATOM 1647 C CA . CYS A 1 196 ? 20.791 19.514 -23.343 1.00 57.84 196 CYS A CA 1
ATOM 1648 C C . CYS A 1 196 ? 22.112 20.249 -23.110 1.00 57.84 196 CYS A C 1
ATOM 1650 O O . CYS A 1 196 ? 22.364 21.220 -23.818 1.00 57.84 196 CYS A O 1
ATOM 1652 N N . GLN A 1 197 ? 22.998 19.760 -22.229 1.00 53.03 197 GLN A N 1
ATOM 1653 C CA . GLN A 1 197 ? 24.374 20.276 -22.134 1.00 53.03 197 GLN A CA 1
ATOM 1654 C C . GLN A 1 197 ? 25.134 20.201 -23.476 1.00 53.03 197 GLN A C 1
ATOM 1656 O O . GLN A 1 197 ? 26.050 20.988 -23.695 1.00 53.03 197 GLN A O 1
ATOM 1661 N N . LYS A 1 198 ? 24.725 19.313 -24.399 1.00 50.78 198 LYS A N 1
ATOM 1662 C CA . LYS A 1 198 ? 25.311 19.159 -25.742 1.00 50.78 198 LYS A CA 1
ATOM 1663 C C . LYS A 1 198 ? 24.695 20.094 -26.800 1.00 50.78 198 LYS A C 1
ATOM 1665 O O . LYS A 1 198 ? 25.238 20.209 -27.897 1.00 50.78 198 LYS A O 1
ATOM 1670 N N . ARG A 1 199 ? 23.595 20.808 -26.508 1.00 49.88 199 ARG A N 1
ATOM 1671 C CA . ARG A 1 199 ? 23.043 21.854 -27.396 1.00 49.88 199 ARG A CA 1
ATOM 1672 C C . ARG A 1 199 ? 23.807 23.168 -27.183 1.00 49.88 199 ARG A C 1
ATOM 1674 O O . ARG A 1 199 ? 23.279 24.099 -26.596 1.00 49.88 199 ARG A O 1
ATOM 1681 N N . TYR A 1 200 ? 25.060 23.189 -27.643 1.00 48.34 200 TYR A N 1
ATOM 1682 C CA . TYR A 1 200 ? 25.986 24.329 -27.720 1.00 48.34 200 TYR A CA 1
ATOM 1683 C C . TYR A 1 200 ? 26.014 25.260 -26.490 1.00 48.34 200 TYR A C 1
ATOM 1685 O O . TYR A 1 200 ? 25.296 26.254 -26.409 1.00 48.34 200 TYR A O 1
ATOM 1693 N N . ASN A 1 201 ? 26.940 24.989 -25.571 1.00 51.16 201 ASN A N 1
ATOM 1694 C CA . ASN A 1 201 ? 27.325 25.890 -24.478 1.00 51.16 201 ASN A CA 1
ATOM 1695 C C . ASN A 1 201 ? 28.507 26.821 -24.850 1.00 51.16 201 ASN A C 1
ATOM 1697 O O . ASN A 1 201 ? 29.045 27.497 -23.978 1.00 51.16 201 ASN A O 1
ATOM 1701 N N . GLY A 1 202 ? 28.909 26.873 -26.129 1.00 53.56 202 GLY A N 1
ATOM 1702 C CA . GLY A 1 202 ? 30.029 27.696 -26.606 1.00 53.56 202 GLY A CA 1
ATOM 1703 C C . GLY A 1 202 ? 31.424 27.096 -26.396 1.00 53.56 202 GLY A C 1
ATOM 1704 O O . GLY A 1 202 ? 32.408 27.806 -26.579 1.00 53.56 202 GLY A O 1
ATOM 1705 N N . THR A 1 203 ? 31.520 25.816 -26.028 1.00 54.16 203 THR A N 1
ATOM 1706 C CA . THR A 1 203 ? 32.796 25.120 -25.782 1.00 54.16 203 THR A CA 1
ATOM 1707 C C . THR A 1 203 ? 33.014 24.013 -26.807 1.00 54.16 203 THR A C 1
ATOM 1709 O O . THR A 1 203 ? 32.088 23.253 -27.091 1.00 54.16 203 THR A O 1
ATOM 1712 N N . ASP A 1 204 ? 34.230 23.920 -27.352 1.00 54.19 204 ASP A N 1
ATOM 1713 C CA . ASP A 1 204 ? 34.606 22.828 -28.255 1.00 54.19 204 ASP A CA 1
ATOM 1714 C C . ASP A 1 204 ? 34.691 21.488 -27.495 1.00 54.19 204 ASP A C 1
ATOM 1716 O O . ASP A 1 204 ? 35.125 21.477 -26.337 1.00 54.19 204 ASP A O 1
ATOM 1720 N N . PRO A 1 205 ? 34.310 20.357 -28.124 1.00 56.44 205 PRO A N 1
ATOM 1721 C CA . PRO A 1 205 ? 34.447 19.027 -27.531 1.00 56.44 205 PRO A CA 1
ATOM 1722 C C . PRO A 1 205 ? 35.894 18.756 -27.109 1.00 56.44 205 PRO A C 1
ATOM 1724 O O . PRO A 1 205 ? 36.829 18.962 -27.887 1.00 56.44 205 PRO A O 1
ATOM 1727 N N . ALA A 1 206 ? 36.090 18.271 -25.885 1.00 57.22 206 ALA A N 1
ATOM 1728 C CA . ALA A 1 206 ? 37.417 18.095 -25.298 1.00 57.22 206 ALA A CA 1
ATOM 1729 C C . ALA A 1 206 ? 38.111 16.800 -25.760 1.00 57.22 206 ALA A C 1
ATOM 1731 O O . ALA A 1 206 ? 39.315 16.639 -25.545 1.00 57.22 206 ALA A O 1
ATOM 1732 N N . SER A 1 207 ? 37.383 15.861 -26.381 1.00 60.00 207 SER A N 1
ATOM 1733 C CA . SER A 1 207 ? 37.947 14.594 -26.862 1.00 60.00 207 SER A CA 1
ATOM 1734 C C . SER A 1 207 ? 37.198 13.987 -28.058 1.00 60.00 207 SER A C 1
ATOM 1736 O O . SER A 1 207 ? 36.053 14.323 -28.360 1.00 60.00 207 SER A O 1
ATOM 1738 N N . TYR A 1 208 ? 37.852 13.039 -28.738 1.00 48.19 208 TYR A N 1
ATOM 1739 C CA . TYR A 1 208 ? 37.272 12.286 -29.856 1.00 48.19 208 TYR A CA 1
ATOM 1740 C C . TYR A 1 208 ? 36.128 11.346 -29.427 1.00 48.19 208 TYR A C 1
ATOM 1742 O O . TYR A 1 208 ? 35.180 11.154 -30.183 1.00 48.19 208 TYR A O 1
ATOM 1750 N N . GLU A 1 209 ? 36.167 10.792 -28.210 1.00 51.31 209 GLU A N 1
ATOM 1751 C CA . GLU A 1 209 ? 35.072 9.969 -27.664 1.00 51.31 209 GLU A CA 1
ATOM 1752 C C . GLU A 1 209 ? 33.782 10.780 -27.478 1.00 51.31 209 GLU A C 1
ATOM 1754 O O . GLU A 1 209 ? 32.688 10.280 -27.742 1.00 51.31 209 GLU A O 1
ATOM 1759 N N . GLU A 1 210 ? 33.906 12.059 -27.114 1.00 53.34 210 GLU A N 1
ATOM 1760 C CA . GLU A 1 210 ? 32.775 12.972 -26.918 1.00 53.34 210 GLU A CA 1
ATOM 1761 C C . GLU A 1 210 ? 32.018 13.256 -28.233 1.00 53.34 210 GLU A C 1
ATOM 1763 O O . GLU A 1 210 ? 30.795 13.415 -28.231 1.00 53.34 210 GLU A O 1
ATOM 1768 N N . LEU A 1 211 ? 32.723 13.220 -29.373 1.00 50.41 211 LEU A N 1
ATOM 1769 C CA . LEU A 1 211 ? 32.159 13.379 -30.722 1.00 50.41 211 LEU A CA 1
ATOM 1770 C C . LEU A 1 211 ? 31.379 12.146 -31.215 1.00 50.41 211 LEU A C 1
ATOM 1772 O O . LEU A 1 211 ? 30.435 12.286 -31.999 1.00 50.41 211 LEU A O 1
ATOM 1776 N N . VAL A 1 212 ? 31.748 10.936 -30.777 1.00 44.53 212 VAL A N 1
ATOM 1777 C CA . VAL A 1 212 ? 31.120 9.675 -31.223 1.00 44.53 212 VAL A CA 1
ATOM 1778 C C . VAL A 1 212 ? 29.735 9.482 -30.597 1.00 44.53 212 VAL A C 1
ATOM 1780 O O . VAL A 1 212 ? 28.830 8.954 -31.244 1.00 44.53 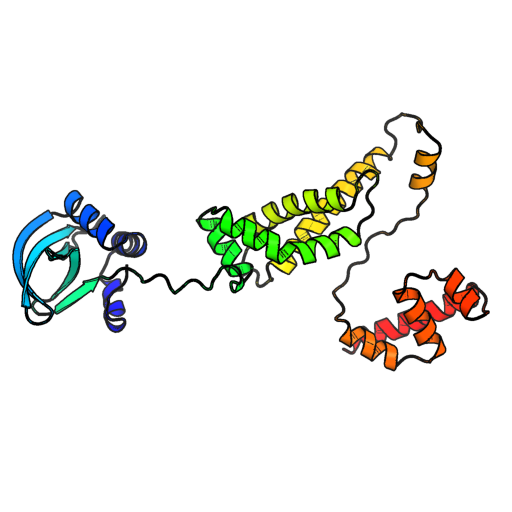212 VAL A O 1
ATOM 1783 N N . GLU A 1 213 ? 29.523 9.960 -29.371 1.00 50.28 213 GLU A N 1
ATOM 1784 C CA . GLU A 1 213 ? 28.221 9.853 -28.704 1.00 50.28 213 GLU A CA 1
ATOM 1785 C C . GLU A 1 213 ? 27.140 10.786 -29.265 1.00 50.28 213 GLU A C 1
ATOM 1787 O O . GLU A 1 213 ? 25.955 10.495 -29.120 1.00 50.28 213 GLU A O 1
ATOM 1792 N N . ILE A 1 214 ? 27.524 11.901 -29.896 1.00 42.69 214 ILE A N 1
ATOM 1793 C CA . ILE A 1 214 ? 26.583 12.888 -30.458 1.00 42.69 214 ILE A CA 1
ATOM 1794 C C . ILE A 1 214 ? 25.818 12.311 -31.664 1.00 42.69 214 ILE A C 1
ATOM 1796 O O . ILE A 1 214 ? 24.701 12.737 -31.943 1.00 42.69 214 ILE A O 1
ATOM 1800 N N . ASN A 1 215 ? 26.390 11.310 -32.342 1.00 39.56 215 ASN A N 1
ATOM 1801 C CA . ASN A 1 215 ? 25.860 10.731 -33.580 1.00 39.56 215 ASN A CA 1
ATOM 1802 C C . ASN A 1 215 ? 25.175 9.361 -33.404 1.00 39.56 215 ASN A C 1
ATOM 1804 O O . ASN A 1 215 ? 24.932 8.674 -34.395 1.00 39.56 215 ASN A O 1
ATOM 1808 N N . LYS A 1 216 ? 24.854 8.921 -32.177 1.00 44.84 216 LYS A N 1
ATOM 1809 C CA . LYS A 1 216 ? 23.944 7.776 -32.014 1.00 44.84 216 LYS A CA 1
ATOM 1810 C C . LYS A 1 216 ? 22.511 8.261 -32.201 1.00 44.84 216 LYS A C 1
ATOM 1812 O O . LYS A 1 216 ? 21.940 8.871 -31.303 1.00 44.84 216 LYS A O 1
ATOM 1817 N N . ASP A 1 217 ? 21.964 7.985 -33.379 1.00 37.62 217 ASP A N 1
ATOM 1818 C CA . ASP A 1 217 ? 20.569 8.227 -33.737 1.00 37.62 217 ASP A CA 1
ATOM 1819 C C . ASP A 1 217 ? 19.602 7.744 -32.637 1.00 37.62 217 ASP A C 1
ATOM 1821 O O . ASP A 1 217 ? 19.379 6.553 -32.436 1.00 37.62 217 ASP A O 1
ATOM 1825 N N . ASP A 1 218 ? 19.057 8.708 -31.900 1.00 41.44 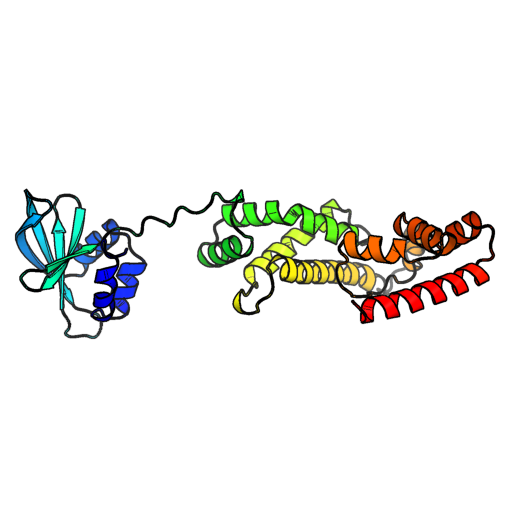218 ASP A N 1
ATOM 1826 C CA . ASP A 1 218 ? 17.624 8.906 -31.690 1.00 41.44 218 ASP A CA 1
ATOM 1827 C C . ASP A 1 218 ? 16.766 7.638 -31.495 1.00 41.44 218 ASP A C 1
ATOM 1829 O O . ASP A 1 218 ? 15.888 7.320 -32.300 1.00 41.44 218 ASP A O 1
ATOM 1833 N N . VAL A 1 219 ? 16.932 6.948 -30.361 1.00 38.09 219 VAL A N 1
ATOM 1834 C CA . VAL A 1 219 ? 15.876 6.069 -29.821 1.00 38.09 219 VAL A CA 1
ATOM 1835 C C . VAL A 1 219 ? 14.852 6.951 -29.105 1.00 38.09 219 VAL A C 1
ATOM 1837 O O . VAL A 1 219 ? 14.716 6.957 -27.883 1.00 38.09 219 VAL A O 1
ATOM 1840 N N . ARG A 1 220 ? 14.168 7.788 -29.886 1.00 39.09 220 ARG A N 1
ATOM 1841 C CA . ARG A 1 220 ? 13.030 8.577 -29.422 1.00 39.09 220 ARG A CA 1
ATOM 1842 C C . ARG A 1 220 ? 11.906 7.630 -28.993 1.00 39.09 220 ARG A C 1
ATOM 1844 O O . ARG A 1 220 ? 11.626 6.646 -29.675 1.00 39.09 220 ARG A O 1
ATOM 1851 N N . GLY A 1 221 ? 11.275 7.964 -27.867 1.00 41.12 221 GLY A N 1
ATOM 1852 C CA . GLY A 1 221 ? 10.180 7.221 -27.253 1.00 41.12 221 GLY A CA 1
ATOM 1853 C C . GLY A 1 221 ? 9.137 6.693 -28.239 1.00 41.12 221 GLY A C 1
ATOM 1854 O O . GLY A 1 221 ? 8.542 7.441 -29.013 1.00 41.12 221 GLY A O 1
ATOM 1855 N N . LEU A 1 222 ? 8.888 5.392 -28.136 1.00 35.66 222 LEU A N 1
ATOM 1856 C CA . LEU A 1 222 ? 7.641 4.763 -28.532 1.00 35.66 222 LEU A CA 1
ATOM 1857 C C . LEU A 1 222 ? 7.082 4.088 -27.280 1.00 35.66 222 LEU A C 1
ATOM 1859 O O . LEU A 1 222 ? 7.578 3.054 -26.838 1.00 35.66 222 LEU A O 1
ATOM 1863 N N . ASP A 1 223 ? 6.075 4.734 -26.698 1.00 39.12 223 ASP A N 1
ATOM 1864 C CA . ASP A 1 223 ? 5.076 4.083 -25.858 1.00 39.12 223 ASP A CA 1
ATOM 1865 C C . ASP A 1 223 ? 4.498 2.871 -26.596 1.00 39.12 223 ASP A C 1
ATOM 1867 O O . ASP A 1 223 ? 4.105 2.975 -27.758 1.00 39.12 223 ASP A O 1
ATOM 1871 N N . CYS A 1 224 ? 4.404 1.732 -25.921 1.00 33.22 224 CYS A N 1
ATOM 1872 C CA . CYS A 1 224 ? 3.120 1.181 -25.482 1.00 33.22 224 CYS A CA 1
ATOM 1873 C C . CYS A 1 224 ? 3.373 -0.123 -24.715 1.00 33.22 224 CYS A C 1
ATOM 1875 O O . CYS A 1 224 ? 4.261 -0.900 -25.048 1.00 33.22 224 CYS A O 1
ATOM 1877 N N . ASP A 1 225 ? 2.656 -0.273 -23.609 1.00 37.12 225 ASP A N 1
ATOM 1878 C CA . ASP A 1 225 ? 2.259 -1.520 -22.961 1.00 37.12 225 ASP A CA 1
ATOM 1879 C C . ASP A 1 225 ? 3.080 -2.797 -23.229 1.00 37.12 225 ASP A C 1
ATOM 1881 O O . ASP A 1 225 ? 3.033 -3.429 -24.275 1.00 37.12 225 ASP A O 1
ATOM 1885 N N . ARG A 1 226 ? 3.776 -3.229 -22.172 1.00 40.72 226 ARG A N 1
ATOM 1886 C CA . ARG A 1 226 ? 3.546 -4.535 -21.537 1.00 40.72 226 ARG A CA 1
ATOM 1887 C C . ARG A 1 226 ? 3.004 -5.625 -22.480 1.00 40.72 226 ARG A C 1
ATOM 1889 O O . ARG A 1 226 ? 1.798 -5.801 -22.558 1.00 40.72 226 ARG A O 1
ATOM 1896 N N . PHE A 1 227 ? 3.886 -6.452 -23.031 1.00 39.75 227 PHE A N 1
ATOM 1897 C CA . PHE A 1 227 ? 3.485 -7.798 -23.436 1.00 39.75 227 PHE A CA 1
ATOM 1898 C C . PHE A 1 227 ? 3.820 -8.779 -22.325 1.00 39.75 227 PHE A C 1
ATOM 1900 O O . PHE A 1 227 ? 4.930 -8.776 -21.779 1.00 39.75 227 PHE A O 1
ATOM 1907 N N . THR A 1 228 ? 2.854 -9.621 -21.977 1.00 50.78 228 THR A N 1
ATOM 1908 C CA . THR A 1 228 ? 3.182 -10.872 -21.298 1.00 50.78 228 THR A CA 1
ATOM 1909 C C . THR A 1 228 ? 3.854 -11.797 -22.310 1.00 50.78 228 THR A C 1
ATOM 1911 O O . THR A 1 228 ? 3.519 -11.796 -23.491 1.00 50.78 228 THR A O 1
ATOM 1914 N N . GLN A 1 229 ? 4.823 -12.594 -21.861 1.00 48.75 229 GLN A N 1
ATOM 1915 C CA . GLN A 1 229 ? 5.551 -13.540 -22.716 1.00 48.75 229 GLN A CA 1
ATOM 1916 C C . GLN A 1 229 ? 4.600 -14.478 -23.501 1.00 48.75 229 GLN A C 1
ATOM 1918 O O . GLN A 1 229 ? 4.903 -14.862 -24.622 1.00 48.75 229 GLN A O 1
ATOM 1923 N N . ILE A 1 230 ? 3.403 -14.726 -22.954 1.00 47.34 230 ILE A N 1
ATOM 1924 C CA . ILE A 1 230 ? 2.326 -15.550 -23.522 1.00 47.34 230 ILE A CA 1
ATOM 1925 C C . ILE A 1 230 ? 1.741 -14.956 -24.821 1.00 47.34 230 ILE A C 1
ATOM 1927 O O . ILE A 1 230 ? 1.575 -15.684 -25.794 1.00 47.34 230 ILE A O 1
ATOM 1931 N N . GLU A 1 231 ? 1.486 -13.644 -24.884 1.00 54.06 231 GLU A N 1
ATOM 1932 C CA . GLU A 1 231 ? 0.920 -12.983 -26.080 1.00 54.06 231 GLU A CA 1
ATOM 1933 C C . GLU A 1 231 ? 1.934 -12.908 -27.233 1.00 54.06 231 GLU A C 1
ATOM 1935 O O . GLU A 1 231 ? 1.568 -12.943 -28.411 1.00 54.06 231 GLU A O 1
ATOM 1940 N N . VAL A 1 232 ? 3.224 -12.806 -26.893 1.00 62.72 232 VAL A N 1
ATOM 1941 C CA . VAL A 1 232 ? 4.323 -12.827 -27.867 1.00 62.72 232 VAL A CA 1
ATOM 1942 C C . VAL A 1 232 ? 4.492 -14.230 -28.437 1.00 62.72 232 VAL A C 1
ATOM 1944 O O . VAL A 1 232 ? 4.641 -14.368 -29.649 1.00 62.72 232 VAL A O 1
ATOM 1947 N N . ASP A 1 233 ? 4.440 -15.260 -27.593 1.00 63.25 233 ASP A N 1
ATOM 1948 C CA . ASP A 1 233 ? 4.593 -16.651 -28.020 1.00 63.25 233 ASP A CA 1
ATOM 1949 C C . ASP A 1 233 ? 3.427 -17.102 -28.926 1.00 63.25 233 ASP A C 1
ATOM 1951 O O . ASP A 1 233 ? 3.680 -17.669 -29.991 1.00 63.25 233 ASP A O 1
ATOM 1955 N N . GLU A 1 234 ? 2.177 -16.743 -28.607 1.00 70.62 234 GLU A N 1
ATOM 1956 C CA . GLU A 1 234 ? 1.002 -17.013 -29.460 1.00 70.62 234 GLU A CA 1
ATOM 1957 C C . GLU A 1 234 ? 1.113 -16.334 -30.839 1.00 70.62 234 GLU A C 1
ATOM 1959 O O . GLU A 1 234 ? 0.915 -16.962 -31.886 1.00 70.62 234 GLU A O 1
ATOM 1964 N N . TYR A 1 235 ? 1.526 -15.063 -30.873 1.00 77.81 235 TYR A N 1
ATOM 1965 C CA . TYR A 1 235 ? 1.775 -14.357 -32.132 1.00 77.81 235 TYR A CA 1
ATOM 1966 C C . TYR A 1 235 ? 2.918 -14.996 -32.941 1.00 77.81 235 TYR A C 1
ATOM 1968 O O . TYR A 1 235 ? 2.828 -15.128 -34.167 1.00 77.81 235 TYR A O 1
ATOM 1976 N N . LEU A 1 236 ? 4.002 -15.413 -32.275 1.00 75.69 236 LEU A N 1
ATOM 1977 C CA . LEU A 1 236 ? 5.142 -16.064 -32.921 1.00 75.69 236 LEU A CA 1
ATOM 1978 C C . LEU A 1 236 ? 4.751 -17.402 -33.556 1.00 75.69 236 LEU A C 1
ATOM 1980 O O . LEU A 1 236 ? 5.271 -17.727 -34.630 1.00 75.69 236 LEU A O 1
ATOM 1984 N N . GLU A 1 237 ? 3.843 -18.168 -32.951 1.00 77.62 237 GLU A N 1
ATOM 1985 C CA . GLU A 1 237 ? 3.327 -19.426 -33.505 1.00 77.62 237 GLU A CA 1
ATOM 1986 C C . GLU A 1 237 ? 2.564 -19.217 -34.825 1.00 77.62 237 GLU A C 1
ATOM 1988 O O . GLU A 1 237 ? 2.751 -19.998 -35.766 1.00 77.62 237 GLU A O 1
ATOM 1993 N N . GLY A 1 238 ? 1.830 -18.106 -34.954 1.00 77.62 238 GLY A N 1
ATOM 1994 C CA . GLY A 1 238 ? 1.078 -17.729 -36.159 1.00 77.62 238 GLY A CA 1
ATOM 1995 C C . GLY A 1 238 ? 1.917 -17.243 -37.353 1.00 77.62 238 GLY A C 1
ATOM 1996 O O . GLY A 1 238 ? 1.388 -17.074 -38.45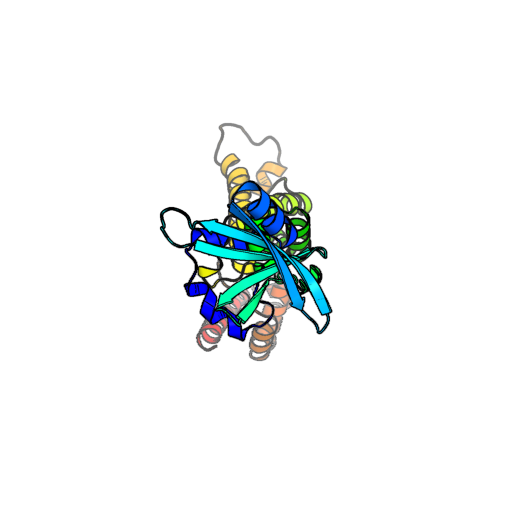4 1.00 77.62 238 GLY A O 1
ATOM 1997 N N . LEU A 1 239 ? 3.224 -17.019 -37.179 1.00 82.25 239 LEU A N 1
ATOM 1998 C CA . LEU A 1 239 ? 4.108 -16.538 -38.246 1.00 82.25 239 LEU A CA 1
ATOM 1999 C C . LEU A 1 239 ? 4.675 -17.663 -39.128 1.00 82.25 239 LEU A C 1
ATOM 2001 O O . LEU A 1 239 ? 4.970 -18.774 -38.683 1.00 82.25 239 LEU A O 1
ATOM 2005 N N . GLU A 1 240 ? 4.944 -17.338 -40.399 1.00 83.44 240 GLU A N 1
ATOM 2006 C CA . GLU A 1 240 ? 5.738 -18.200 -41.283 1.00 83.44 240 GLU A CA 1
ATOM 2007 C C . GLU A 1 240 ? 7.131 -18.449 -40.685 1.00 83.44 240 GLU A C 1
ATOM 2009 O O . GLU A 1 240 ? 7.747 -17.538 -40.131 1.00 83.44 240 GLU A O 1
ATOM 2014 N N . ALA A 1 241 ? 7.694 -19.649 -40.877 1.00 81.88 241 ALA A N 1
ATOM 2015 C CA . ALA A 1 241 ? 8.961 -20.058 -40.256 1.00 81.88 241 ALA A CA 1
ATOM 2016 C C . ALA A 1 241 ? 10.111 -19.050 -40.450 1.00 81.88 241 ALA A C 1
ATOM 2018 O O . ALA A 1 241 ? 10.886 -18.799 -39.530 1.00 81.88 241 ALA A O 1
ATOM 2019 N N . LYS A 1 242 ? 10.199 -18.433 -41.634 1.00 84.12 242 LYS A N 1
ATOM 2020 C CA . LYS A 1 242 ? 11.223 -17.424 -41.922 1.00 84.12 242 LYS A CA 1
ATOM 2021 C C . LYS A 1 242 ? 10.937 -16.071 -41.254 1.00 84.12 242 LYS A C 1
ATOM 2023 O O . LYS A 1 242 ? 11.885 -15.371 -40.931 1.00 84.12 242 LYS A O 1
ATOM 2028 N N . ASP A 1 243 ? 9.675 -15.681 -41.074 1.00 86.50 243 ASP A N 1
ATOM 2029 C CA . ASP A 1 243 ? 9.298 -14.435 -40.381 1.00 86.50 243 ASP A CA 1
ATOM 2030 C C . ASP A 1 243 ? 9.447 -14.598 -38.866 1.00 86.50 243 ASP A C 1
ATOM 2032 O O . ASP A 1 243 ? 10.046 -13.742 -38.221 1.00 86.50 243 ASP A O 1
ATOM 2036 N N . ARG A 1 244 ? 9.028 -15.747 -38.320 1.00 85.38 244 ARG A N 1
ATOM 2037 C CA . ARG A 1 244 ? 9.283 -16.138 -36.930 1.00 85.38 244 ARG A CA 1
ATOM 2038 C C . ARG A 1 244 ? 10.775 -16.095 -36.611 1.00 85.38 244 ARG A C 1
ATOM 2040 O O . ARG A 1 244 ? 11.158 -15.458 -35.641 1.00 85.38 244 ARG A O 1
ATOM 2047 N N . TYR A 1 245 ? 11.623 -16.678 -37.463 1.00 84.69 245 TYR A N 1
ATOM 2048 C CA . TYR A 1 245 ? 13.075 -16.645 -37.266 1.00 84.69 245 TYR A CA 1
ATOM 2049 C C . TYR A 1 245 ? 13.642 -15.215 -37.235 1.00 84.69 245 TYR A C 1
ATOM 2051 O O . TYR A 1 245 ? 14.467 -14.909 -36.378 1.00 84.69 245 TYR A O 1
ATOM 2059 N N . VAL A 1 246 ? 13.160 -14.318 -38.108 1.00 82.62 246 VAL A N 1
ATOM 2060 C CA . VAL A 1 246 ? 13.532 -12.889 -38.073 1.00 82.62 246 VAL A CA 1
ATOM 2061 C C . VAL A 1 246 ? 13.141 -12.257 -36.740 1.00 82.62 246 VAL A C 1
ATOM 2063 O O . VAL A 1 246 ? 13.976 -11.612 -36.113 1.00 82.62 246 VAL A O 1
ATOM 2066 N N . VAL A 1 247 ? 11.899 -12.446 -36.290 1.00 82.06 247 VAL A N 1
ATOM 2067 C CA . VAL A 1 247 ? 11.423 -11.858 -35.028 1.00 82.06 247 VAL A CA 1
ATOM 2068 C C . VAL A 1 247 ? 12.194 -12.431 -33.836 1.00 82.06 247 VAL A C 1
ATOM 2070 O O . VAL A 1 247 ? 12.623 -11.670 -32.978 1.00 82.06 247 VAL A O 1
ATOM 2073 N N . THR A 1 248 ? 12.479 -13.736 -33.814 1.00 79.00 248 THR A N 1
ATOM 2074 C CA . THR A 1 248 ? 13.301 -14.367 -32.769 1.00 79.00 248 THR A CA 1
ATOM 2075 C C . THR A 1 248 ? 14.720 -13.799 -32.719 1.00 79.00 248 THR A C 1
ATOM 2077 O O . THR A 1 248 ? 15.240 -13.564 -31.631 1.00 79.00 248 THR A O 1
ATOM 2080 N N . LEU A 1 249 ? 15.364 -13.563 -33.867 1.00 79.44 249 LEU A N 1
ATOM 2081 C CA . LEU A 1 249 ? 16.684 -12.925 -33.904 1.00 79.44 249 LEU A CA 1
ATOM 2082 C C . LEU A 1 249 ? 16.618 -11.482 -33.387 1.00 79.44 249 LEU A C 1
ATOM 2084 O O . LEU A 1 249 ? 17.465 -11.076 -32.597 1.00 79.44 249 LEU A O 1
ATOM 2088 N N . LEU A 1 250 ? 15.583 -10.728 -33.749 1.00 77.31 250 LEU A N 1
ATOM 2089 C CA . LEU A 1 250 ? 15.402 -9.365 -33.244 1.00 77.31 250 LEU A CA 1
ATOM 2090 C C . LEU A 1 250 ? 15.182 -9.338 -31.725 1.00 77.31 250 LEU A C 1
ATOM 2092 O O . LEU A 1 250 ? 15.798 -8.526 -31.041 1.00 77.31 250 LEU A O 1
ATOM 2096 N N . LEU A 1 251 ? 14.387 -10.266 -31.184 1.00 73.69 251 LEU A N 1
ATOM 2097 C CA . LEU A 1 251 ? 14.170 -10.415 -29.738 1.00 73.69 251 LEU A CA 1
ATOM 2098 C C . LEU A 1 251 ? 15.446 -10.817 -28.983 1.00 73.69 251 LEU A C 1
ATOM 2100 O O . LEU A 1 251 ? 15.605 -10.485 -27.814 1.00 73.69 251 LEU A O 1
ATOM 2104 N N . ARG A 1 252 ? 16.382 -11.493 -29.656 1.00 69.88 252 ARG A N 1
ATOM 2105 C CA . ARG A 1 252 ? 17.720 -11.809 -29.127 1.00 69.88 252 ARG A CA 1
ATOM 2106 C C . ARG A 1 252 ? 18.721 -10.655 -29.275 1.00 69.88 252 ARG A C 1
ATOM 2108 O O . ARG A 1 252 ? 19.893 -10.838 -28.959 1.00 69.88 252 ARG A O 1
ATOM 2115 N N . GLY A 1 253 ? 18.283 -9.491 -29.759 1.00 58.94 253 GLY A N 1
ATOM 2116 C CA . GLY A 1 253 ? 19.099 -8.279 -29.864 1.00 58.94 253 GLY A CA 1
ATOM 2117 C C . GLY A 1 253 ? 19.928 -8.160 -31.145 1.00 58.94 253 GLY A C 1
ATOM 2118 O O . GLY A 1 253 ? 20.781 -7.278 -31.235 1.00 58.94 253 GLY A O 1
ATOM 2119 N N . TYR A 1 254 ? 19.702 -9.010 -32.151 1.00 75.19 254 TYR A N 1
ATOM 2120 C CA . TYR A 1 254 ? 20.377 -8.874 -33.445 1.00 75.19 254 TYR A CA 1
ATOM 2121 C C . TYR A 1 254 ? 19.777 -7.715 -34.249 1.00 75.19 254 TYR A C 1
ATOM 2123 O O . TYR A 1 254 ? 18.565 -7.517 -34.264 1.00 75.19 254 TYR A O 1
ATOM 2131 N N . ASN A 1 255 ? 20.610 -6.956 -34.966 1.00 77.12 255 ASN A N 1
ATOM 2132 C CA . ASN A 1 255 ? 20.130 -5.872 -35.828 1.00 77.12 255 ASN A CA 1
ATOM 2133 C C . ASN A 1 255 ? 19.615 -6.404 -37.187 1.00 77.12 255 ASN A C 1
ATOM 2135 O O . ASN A 1 255 ? 19.830 -7.559 -37.564 1.00 77.12 255 ASN A O 1
ATOM 2139 N N . LEU A 1 256 ? 18.939 -5.544 -37.957 1.00 78.94 256 LEU A N 1
ATOM 2140 C CA . LEU A 1 256 ? 18.356 -5.912 -39.257 1.00 78.94 256 LEU A CA 1
ATOM 2141 C C . LEU A 1 256 ? 19.395 -6.370 -40.289 1.00 78.94 256 LEU A C 1
ATOM 2143 O O . LEU A 1 256 ? 19.094 -7.242 -41.104 1.00 78.94 256 LEU A O 1
ATOM 2147 N N . SER A 1 257 ? 20.606 -5.813 -40.237 1.00 82.69 257 SER A N 1
ATOM 2148 C CA . SER A 1 257 ? 21.705 -6.199 -41.127 1.00 82.69 257 SER A CA 1
ATOM 2149 C C . SER A 1 257 ? 22.163 -7.625 -40.830 1.00 82.69 257 SER A C 1
ATOM 2151 O O . SER A 1 257 ? 22.340 -8.430 -41.743 1.00 82.69 257 SER A O 1
ATOM 2153 N N . ASP A 1 258 ? 22.268 -7.984 -39.552 1.00 83.50 258 ASP A N 1
ATOM 2154 C CA . ASP A 1 258 ? 22.650 -9.329 -39.130 1.00 83.50 258 ASP A CA 1
ATOM 2155 C C . ASP A 1 258 ? 21.548 -10.352 -39.421 1.00 83.50 258 ASP A C 1
ATOM 2157 O O . ASP A 1 258 ? 21.841 -11.455 -39.881 1.00 83.50 258 ASP A O 1
ATOM 2161 N N . CYS A 1 259 ? 20.276 -9.963 -39.296 1.00 84.25 259 CYS A N 1
ATOM 2162 C CA . CYS A 1 259 ? 19.155 -10.793 -39.739 1.00 84.25 259 CYS A CA 1
ATOM 2163 C C . CYS A 1 259 ? 19.179 -11.019 -41.263 1.00 84.25 259 CYS A C 1
ATOM 2165 O O . CYS A 1 259 ? 18.912 -12.127 -41.733 1.00 84.25 259 CYS A O 1
ATOM 2167 N N . ALA A 1 260 ? 19.493 -9.985 -42.053 1.00 89.06 260 ALA A N 1
ATOM 2168 C CA . ALA A 1 260 ? 19.579 -10.079 -43.511 1.00 89.06 260 ALA A CA 1
ATOM 2169 C C . ALA A 1 260 ? 20.703 -11.029 -43.948 1.00 89.06 260 ALA A C 1
ATOM 2171 O O . ALA A 1 260 ? 20.478 -11.894 -44.798 1.00 89.06 260 ALA A O 1
ATOM 2172 N N . LYS A 1 261 ? 21.869 -10.941 -43.292 1.00 91.25 261 LYS A N 1
ATOM 2173 C CA . LYS A 1 261 ? 22.980 -11.888 -43.468 1.00 91.25 261 LYS A CA 1
ATOM 2174 C C . LYS A 1 261 ? 22.573 -13.313 -43.085 1.00 91.25 261 LYS A C 1
ATOM 2176 O O . LYS A 1 261 ? 22.823 -14.233 -43.856 1.00 91.25 261 LYS A O 1
ATOM 2181 N N . ALA A 1 262 ? 21.898 -13.496 -41.947 1.00 87.25 262 ALA A N 1
ATOM 2182 C CA . ALA A 1 262 ? 21.474 -14.812 -41.457 1.00 87.25 262 ALA A CA 1
ATOM 2183 C C . ALA A 1 262 ? 20.482 -15.526 -42.393 1.00 87.25 262 ALA A C 1
ATOM 2185 O O . ALA A 1 262 ? 20.445 -16.753 -42.440 1.00 87.25 262 ALA A O 1
ATOM 2186 N N . LEU A 1 263 ? 19.686 -14.767 -43.150 1.00 87.44 263 LEU A N 1
ATOM 2187 C CA . LEU A 1 263 ? 18.737 -15.288 -44.141 1.00 87.44 263 LEU A CA 1
ATOM 2188 C C . LEU A 1 263 ? 19.276 -15.274 -45.574 1.00 87.44 263 LEU A C 1
ATOM 2190 O O . LEU A 1 263 ? 18.566 -15.701 -46.484 1.00 87.44 263 LEU A O 1
ATOM 2194 N N . ASN A 1 264 ? 20.507 -14.796 -45.769 1.00 91.19 264 ASN A N 1
ATOM 2195 C CA . ASN A 1 264 ? 21.138 -14.597 -47.068 1.00 91.19 264 ASN A CA 1
ATOM 2196 C C . ASN A 1 264 ? 20.259 -13.785 -48.043 1.00 91.19 264 ASN A C 1
ATOM 2198 O O . ASN A 1 264 ? 20.063 -14.158 -49.201 1.00 91.19 264 ASN A O 1
ATOM 2202 N N . ILE A 1 265 ? 19.681 -12.686 -47.550 1.00 88.94 265 ILE A N 1
ATOM 2203 C CA . ILE A 1 265 ? 18.848 -11.763 -48.332 1.00 88.94 265 ILE A CA 1
ATOM 2204 C C . ILE A 1 265 ? 19.390 -10.335 -48.263 1.00 88.94 265 ILE A C 1
ATOM 2206 O O . ILE A 1 265 ? 20.149 -9.974 -47.367 1.00 88.94 265 ILE A O 1
ATOM 2210 N N . THR A 1 266 ? 18.981 -9.489 -49.210 1.00 91.31 266 THR A N 1
ATOM 2211 C CA . THR A 1 266 ? 19.392 -8.080 -49.214 1.00 91.31 266 THR A CA 1
ATOM 2212 C C . THR A 1 266 ? 18.729 -7.299 -48.077 1.00 91.31 266 THR A C 1
ATOM 2214 O O . THR A 1 266 ? 17.603 -7.602 -47.670 1.00 91.31 266 THR A O 1
ATOM 2217 N N . ASN A 1 267 ? 19.380 -6.224 -47.620 1.00 76.31 267 ASN A N 1
ATOM 2218 C CA . ASN A 1 267 ? 18.790 -5.295 -46.651 1.00 76.31 267 ASN A CA 1
ATOM 2219 C C . ASN A 1 267 ? 17.459 -4.703 -47.145 1.00 76.31 267 ASN A C 1
ATOM 2221 O O . ASN A 1 267 ? 16.531 -4.548 -46.361 1.00 76.31 267 ASN A O 1
ATOM 2225 N N . ALA A 1 268 ? 17.315 -4.451 -48.451 1.00 80.56 268 ALA A N 1
ATOM 2226 C CA . ALA A 1 268 ? 16.056 -3.977 -49.029 1.00 80.56 268 ALA A CA 1
ATOM 2227 C C . ALA A 1 268 ? 14.922 -5.009 -48.869 1.00 80.56 268 ALA A C 1
ATOM 2229 O O . ALA A 1 268 ? 13.808 -4.663 -48.465 1.00 80.56 268 ALA A O 1
ATOM 2230 N N . THR A 1 269 ? 15.212 -6.289 -49.121 1.00 82.12 269 THR A N 1
ATOM 2231 C CA . THR A 1 269 ? 14.265 -7.395 -48.909 1.00 82.12 269 THR A CA 1
ATOM 2232 C C . THR A 1 269 ? 13.921 -7.563 -47.428 1.00 82.12 269 THR A C 1
ATOM 2234 O O . THR A 1 269 ? 12.759 -7.803 -47.094 1.00 82.12 269 THR A O 1
ATOM 2237 N N . MET A 1 270 ? 14.901 -7.397 -46.534 1.00 87.12 270 MET A N 1
ATOM 2238 C CA . MET A 1 270 ? 14.684 -7.441 -45.087 1.00 87.12 270 MET A CA 1
ATOM 2239 C C . MET A 1 270 ? 13.758 -6.312 -44.623 1.00 87.12 270 MET A C 1
ATOM 2241 O O . MET A 1 270 ? 12.771 -6.567 -43.937 1.00 87.12 270 MET A O 1
ATOM 2245 N N . THR A 1 271 ? 13.992 -5.079 -45.073 1.00 80.88 271 THR A N 1
ATOM 2246 C CA . THR A 1 271 ? 13.134 -3.926 -44.761 1.00 80.88 271 THR A CA 1
ATOM 2247 C C . THR A 1 271 ? 11.694 -4.142 -45.227 1.00 80.88 271 THR A C 1
ATOM 2249 O O . THR A 1 271 ? 10.752 -3.875 -44.476 1.00 80.88 271 THR A O 1
ATOM 2252 N N . TRP A 1 272 ? 11.495 -4.681 -46.436 1.00 86.06 272 TRP A N 1
ATOM 2253 C CA . TRP A 1 272 ? 10.160 -5.037 -46.931 1.00 86.06 272 TRP A CA 1
ATOM 2254 C C . TRP A 1 272 ? 9.479 -6.085 -46.041 1.00 86.06 272 TRP A C 1
ATOM 2256 O O . TRP A 1 272 ? 8.313 -5.937 -45.669 1.00 86.06 272 TRP A O 1
ATOM 2266 N N . ARG A 1 273 ? 10.224 -7.121 -45.650 1.00 86.88 273 ARG A N 1
ATOM 2267 C CA . ARG A 1 273 ? 9.737 -8.208 -44.797 1.00 86.88 273 ARG A CA 1
ATOM 2268 C C . ARG A 1 273 ? 9.345 -7.708 -43.404 1.00 86.88 273 ARG A C 1
ATOM 2270 O O . ARG A 1 273 ? 8.266 -8.046 -42.930 1.00 86.88 273 ARG A O 1
ATOM 2277 N N . ILE A 1 274 ? 10.132 -6.820 -42.797 1.00 84.00 274 ILE A N 1
ATOM 2278 C CA . ILE A 1 274 ? 9.791 -6.167 -41.522 1.00 84.00 274 ILE A CA 1
ATOM 2279 C C . ILE A 1 274 ? 8.533 -5.311 -41.642 1.00 84.00 274 ILE A C 1
ATOM 2281 O O . ILE A 1 274 ? 7.678 -5.353 -40.761 1.00 84.00 274 ILE A O 1
ATOM 2285 N N . LYS A 1 275 ? 8.375 -4.566 -42.741 1.00 80.12 275 LYS A N 1
ATOM 2286 C CA . LYS A 1 275 ? 7.161 -3.774 -42.985 1.00 80.12 275 LYS A CA 1
ATOM 2287 C C . LYS A 1 275 ? 5.912 -4.660 -43.032 1.00 80.12 275 LYS A C 1
ATOM 2289 O O . LYS A 1 275 ? 4.873 -4.278 -42.498 1.00 80.12 275 LYS A O 1
ATOM 2294 N N . ARG A 1 276 ? 6.025 -5.853 -43.625 1.00 84.62 276 ARG A N 1
ATOM 2295 C CA . ARG A 1 276 ? 4.960 -6.866 -43.652 1.00 84.62 276 ARG A CA 1
ATOM 2296 C C . ARG A 1 276 ? 4.661 -7.423 -42.257 1.00 84.62 276 ARG A C 1
ATOM 2298 O O . ARG A 1 276 ? 3.502 -7.424 -41.860 1.00 84.62 276 ARG A O 1
ATOM 2305 N N . ILE A 1 277 ? 5.689 -7.824 -41.505 1.00 82.94 277 ILE A N 1
ATOM 2306 C CA . ILE A 1 277 ? 5.549 -8.347 -40.134 1.00 82.94 277 ILE A CA 1
ATOM 2307 C C . ILE A 1 277 ? 4.892 -7.306 -39.219 1.00 82.94 277 ILE A C 1
ATOM 2309 O O . ILE A 1 277 ? 3.951 -7.635 -38.508 1.00 82.94 277 ILE A O 1
ATOM 2313 N N . ARG A 1 278 ? 5.316 -6.036 -39.287 1.00 77.88 278 ARG A N 1
ATOM 2314 C CA . ARG A 1 278 ? 4.703 -4.938 -38.519 1.00 77.88 278 ARG A CA 1
ATOM 2315 C C . ARG A 1 278 ? 3.224 -4.770 -38.845 1.00 77.88 278 ARG A C 1
ATOM 2317 O O . ARG A 1 278 ? 2.418 -4.673 -37.934 1.00 77.88 278 ARG A O 1
ATOM 2324 N N . LYS A 1 279 ? 2.860 -4.781 -40.132 1.00 78.62 279 LYS A N 1
ATOM 2325 C CA . LYS A 1 279 ? 1.457 -4.684 -40.558 1.00 78.62 279 LYS A CA 1
ATOM 2326 C C . LYS A 1 279 ? 0.611 -5.839 -40.007 1.00 78.62 279 LYS A C 1
ATOM 2328 O O . LYS A 1 279 ? -0.502 -5.601 -39.551 1.00 78.62 279 LYS A O 1
ATOM 2333 N N . ASN A 1 280 ? 1.139 -7.063 -40.048 1.00 79.31 280 ASN A N 1
ATOM 2334 C CA . ASN A 1 280 ? 0.456 -8.242 -39.513 1.00 79.31 280 ASN A CA 1
ATOM 2335 C C . ASN A 1 280 ? 0.286 -8.148 -37.992 1.00 79.31 280 ASN A C 1
ATOM 2337 O O . ASN A 1 280 ? -0.792 -8.426 -37.483 1.00 79.31 280 ASN A O 1
ATOM 2341 N N . TYR A 1 281 ? 1.322 -7.695 -37.287 1.00 76.38 281 TYR A N 1
ATOM 2342 C CA . TYR A 1 281 ? 1.282 -7.493 -35.844 1.00 76.38 281 TYR A CA 1
ATOM 2343 C C . TYR A 1 281 ? 0.270 -6.425 -35.420 1.00 76.38 281 TYR A C 1
ATOM 2345 O O . TYR A 1 281 ? -0.510 -6.652 -34.505 1.00 76.38 281 TYR A O 1
ATOM 2353 N N . THR A 1 282 ? 0.223 -5.283 -36.114 1.00 72.88 282 THR A N 1
ATOM 2354 C CA . THR A 1 282 ? -0.781 -4.243 -35.847 1.00 72.88 282 THR A CA 1
ATOM 2355 C C . THR A 1 282 ? -2.200 -4.780 -36.027 1.00 72.88 282 THR A C 1
ATOM 2357 O O . THR A 1 282 ? -3.072 -4.459 -35.233 1.00 72.88 282 THR A O 1
ATOM 2360 N N . ALA A 1 283 ? -2.434 -5.627 -37.035 1.00 73.00 283 ALA A N 1
ATOM 2361 C CA . ALA A 1 283 ? -3.735 -6.262 -37.226 1.00 73.00 283 ALA A CA 1
ATOM 2362 C C . ALA A 1 283 ? -4.072 -7.269 -36.109 1.00 73.00 283 ALA A C 1
ATOM 2364 O O . ALA A 1 283 ? -5.211 -7.296 -35.657 1.00 73.00 283 ALA A O 1
ATOM 2365 N N . TYR A 1 284 ? -3.092 -8.055 -35.649 1.00 74.81 284 TYR A N 1
ATOM 2366 C CA . TYR A 1 284 ? -3.243 -8.986 -34.523 1.00 74.81 284 TYR A CA 1
ATOM 2367 C C . TYR A 1 284 ? -3.564 -8.252 -33.214 1.00 74.81 284 TYR A C 1
ATOM 2369 O O . TYR A 1 284 ? -4.554 -8.560 -32.564 1.00 74.81 284 TYR A O 1
ATOM 2377 N N . SER A 1 285 ? -2.794 -7.212 -32.884 1.00 63.62 285 SER A N 1
ATOM 2378 C CA . SER A 1 285 ? -2.974 -6.401 -31.672 1.00 63.62 285 SER A CA 1
ATOM 2379 C C . SER A 1 285 ? -4.300 -5.636 -31.618 1.00 63.62 285 SER A C 1
ATOM 2381 O O . SER A 1 285 ? -4.676 -5.180 -30.548 1.00 63.62 285 SER A O 1
ATOM 2383 N N . MET A 1 286 ? -4.975 -5.430 -32.751 1.00 63.75 286 MET A N 1
ATOM 2384 C CA . MET A 1 286 ? -6.308 -4.817 -32.792 1.00 63.75 286 MET A CA 1
ATOM 2385 C C . MET A 1 286 ? -7.445 -5.841 -32.653 1.00 63.75 286 MET A C 1
ATOM 2387 O O . MET A 1 286 ? -8.598 -5.440 -32.509 1.00 63.75 286 MET A O 1
ATOM 2391 N N . ALA A 1 287 ? -7.144 -7.134 -32.795 1.00 60.31 287 ALA A N 1
ATOM 2392 C CA . ALA A 1 287 ? -8.117 -8.224 -32.775 1.00 60.31 287 ALA A CA 1
ATOM 2393 C C . ALA A 1 287 ? -8.166 -8.973 -31.430 1.00 60.31 287 ALA A C 1
ATOM 2395 O O . ALA A 1 287 ? -9.164 -9.645 -31.167 1.00 60.31 287 ALA A O 1
ATOM 2396 N N . VAL A 1 288 ? -7.102 -8.864 -30.629 1.00 53.34 288 VAL A N 1
ATOM 2397 C CA . VAL A 1 288 ? -6.988 -9.324 -29.232 1.00 53.34 288 VAL A CA 1
ATOM 2398 C C . VAL A 1 288 ? -7.385 -8.186 -28.299 1.00 53.34 288 VAL A C 1
ATOM 2400 O O . VAL A 1 288 ? -8.128 -8.460 -27.332 1.00 53.34 288 VAL A O 1
#

InterPro domains:
  IPR007627 RNA polymerase sigma-70 region 2 [PF04542] (128-179)
  IPR013324 RNA polymerase sigma factor, region 3/4-like [SSF88659] (226-279)
  IPR013325 RNA polymerase sigma factor, region 2 [SSF88946] (91-190)
  IPR014284 RNA polymerase sigma-70-like domain [TIGR02937] (123-279)

pLDDT: mean 80.88, std 15.75, range [33.22, 97.44]

Foldseek 3Di:
DDWPDPVCVVCLVVADPVVNVCLVPDALQVVVVVQVVAWDWDDWDWDQDPNDTWIWTWTWHDHPPDNDIWIWTATPVRWIWTCPDPPDIITRHGPPPPPPDPLQPDFLVRLLVVCLVPVDVVSLVSNCVVCLVVQLVLLVVDDAPPDDSVNLSVQLSVLVVVLSNPDDVVVVDGSSVSSSVSSCVSRVVRNCVRVVVVVDPPDDDPDPVSVVVVPPDDPDDDDDDDDDPVLVVVLLVPDDPLLSVLVVCVVVVDDLVVSCVVVVHDSVVSVVSVVVSVVVVVVVVVVD

Radius of gyration: 32.77 Å; chains: 1; bounding box: 67×48×93 Å